Protein AF-A0A8H7N5H2-F1 (afdb_monomer)

Mean predicted aligned error: 9.58 Å

Radius of gyration: 17.07 Å; Cα contacts (8 Å, |Δi|>4): 228; chains: 1; bounding box: 57×43×37 Å

InterPro domains:
  IPR022085 Oxopyrrolidines biosynthesis cluster protein G [PF12311] (3-128)

Organism: Bionectria ochroleuca (NCBI:txid29856)

Nearest PDB structures (foldseek):
  5dse-assembly1_B  TM=2.544E-01  e=5.373E-02  Homo sapiens
  8b4o-assembly1_B  TM=1.997E-01  e=1.630E+00  Corynebacterium glutamicum
  3krp-assembly2_B  TM=1.996E-01  e=8.119E+00  Mentha x piperita

Sequence (181 aa):
MAGLIARLLAAGFYDGPGLCALSLFRETLETSRPLVTDADSKETPETLLSLEDLLEHLTELCQNSGYGLAILSSSQTSAATMSMIKTNAANYPHLSNLGDLALQAGTTTDSSPTGYSPQRWGFWVQRLTELTQCGVESIEREAKFCLAPMRWAGDETNLLPGLISEELTIFEDEDDELARI

Solvent-accessible surface area (backbone atoms only — not comparable to full-atom values): 10268 Å² total; per-residue (Å²): 112,37,54,57,40,11,45,35,25,49,73,66,46,48,85,60,38,48,54,55,50,42,30,50,50,28,62,56,68,13,38,92,68,61,72,63,77,66,93,78,68,90,70,78,96,71,90,74,74,37,44,48,63,42,34,54,43,45,23,40,24,37,67,43,11,63,50,31,64,34,38,56,23,26,92,78,48,51,70,66,58,52,49,53,50,48,53,50,29,69,76,39,46,91,40,25,40,67,25,65,49,38,57,74,70,56,51,61,58,102,83,61,65,53,64,68,32,43,52,50,48,50,50,48,56,52,49,31,56,54,37,50,68,66,86,45,68,70,47,19,51,36,26,46,57,24,41,55,47,48,51,55,27,21,50,80,54,62,53,45,83,82,74,79,86,85,82,88,82,85,84,79,81,83,74,71,79,74,78,79,122

pLDDT: mean 78.94, std 16.39, range [40.06, 94.56]

Foldseek 3Di:
DLLVLLQCLLVVNCQPSQLVLLLLLQLQQQADFDQDPDPPDPPDDDDNDHSLRSLVSLLSNLVRNQLSLVCQAFPNDDPVSVVSQVVVCVVVVVSFAGHPNCVVVVLDDPPDRGGHHLSSLVSSLVSLVVQLVVPDVSSVVSSVSNNVSSVVSCVVRVSDPPPPDDDPPDDDPPPPVVVPD

Secondary structure (DSSP, 8-state):
-HHHHHHHHHTT--TTHHHHHHHHHIIIIIS---SS--TT--S-------HHHHHHHHHHHHHHSTTHHHHHHSTTS-HHHHHHHHHHHHH-HHHHBPPHHHHHTT---TT-SBS--HHHHHHHHHHHHHHTTSS-HHHHHHHHHHHHHHHHHHHHTTSSTT---S---SSSSSSTTSS--

Structure (mmCIF, N/CA/C/O backbone):
data_AF-A0A8H7N5H2-F1
#
_entry.id   AF-A0A8H7N5H2-F1
#
loop_
_atom_site.group_PDB
_atom_site.id
_atom_site.type_symbol
_atom_site.label_atom_id
_atom_site.label_alt_id
_atom_site.label_comp_id
_atom_site.label_asym_id
_atom_site.label_entity_id
_atom_site.label_seq_id
_atom_site.pdbx_PDB_ins_code
_atom_site.Cartn_x
_atom_site.Cartn_y
_atom_site.Cartn_z
_atom_site.occupancy
_atom_site.B_iso_or_equiv
_atom_site.auth_seq_id
_atom_site.auth_comp_id
_atom_site.auth_asym_id
_atom_site.auth_atom_id
_atom_site.pdbx_PDB_model_num
ATOM 1 N N . MET A 1 1 ? -11.791 7.423 -7.374 1.00 69.50 1 MET A N 1
ATOM 2 C CA . MET A 1 1 ? -10.564 7.811 -8.137 1.00 69.50 1 MET A CA 1
ATOM 3 C C . MET A 1 1 ? -9.544 6.672 -8.157 1.00 69.50 1 MET A C 1
ATOM 5 O O . MET A 1 1 ? -8.923 6.451 -9.197 1.00 69.50 1 MET A O 1
ATOM 9 N N . ALA A 1 2 ? -9.418 5.923 -7.056 1.00 82.38 2 ALA A N 1
ATOM 10 C CA . ALA A 1 2 ? -8.561 4.748 -6.934 1.00 82.38 2 ALA A CA 1
ATOM 11 C C . ALA A 1 2 ? -8.768 3.719 -8.057 1.00 82.38 2 ALA A C 1
ATOM 13 O O . ALA A 1 2 ? -7.793 3.338 -8.699 1.00 82.38 2 ALA A O 1
ATOM 14 N N . GLY A 1 3 ? -10.013 3.389 -8.417 1.00 81.69 3 GLY A N 1
ATOM 15 C CA . GLY A 1 3 ? -10.268 2.460 -9.525 1.00 81.69 3 GLY A CA 1
ATOM 16 C C . GLY A 1 3 ? -9.704 2.870 -10.902 1.00 81.69 3 GLY A C 1
ATOM 17 O O . GLY A 1 3 ? -9.428 2.001 -11.727 1.00 81.69 3 GLY A O 1
ATOM 18 N N . LEU A 1 4 ? -9.519 4.166 -11.204 1.00 87.94 4 LEU A N 1
ATOM 19 C CA . LEU A 1 4 ? -8.859 4.602 -12.452 1.00 87.94 4 LEU A CA 1
ATOM 20 C C . LEU A 1 4 ? -7.339 4.422 -12.363 1.00 87.94 4 LEU A C 1
ATOM 22 O O . LEU A 1 4 ? -6.729 3.899 -13.292 1.00 87.94 4 LEU A O 1
ATOM 26 N N . ILE A 1 5 ? -6.749 4.830 -11.236 1.00 90.69 5 ILE A N 1
ATOM 27 C CA . ILE A 1 5 ? -5.319 4.654 -10.942 1.00 90.69 5 ILE A CA 1
ATOM 28 C C . ILE A 1 5 ? -4.959 3.168 -11.032 1.00 90.69 5 ILE A C 1
ATOM 30 O O . ILE A 1 5 ? -3.999 2.809 -11.707 1.00 90.69 5 ILE A O 1
ATOM 34 N N . ALA A 1 6 ? -5.781 2.305 -10.435 1.00 88.12 6 ALA A N 1
ATOM 35 C CA . ALA A 1 6 ? -5.619 0.858 -10.451 1.00 88.12 6 ALA A CA 1
ATOM 36 C C . ALA A 1 6 ? -5.539 0.298 -11.877 1.00 88.12 6 ALA A C 1
ATOM 38 O O . ALA A 1 6 ? -4.584 -0.388 -12.230 1.00 88.12 6 ALA A O 1
ATOM 39 N N . ARG A 1 7 ? -6.488 0.678 -12.739 1.00 90.69 7 ARG A N 1
ATOM 40 C CA . ARG A 1 7 ? -6.520 0.238 -14.140 1.00 90.69 7 ARG A CA 1
ATOM 41 C C . ARG A 1 7 ? -5.319 0.733 -14.947 1.00 90.69 7 ARG A C 1
ATOM 43 O O . ARG A 1 7 ? -4.823 0.003 -15.800 1.00 90.69 7 ARG A O 1
ATOM 50 N N . LEU A 1 8 ? -4.830 1.945 -14.675 1.00 90.62 8 LEU A N 1
ATOM 51 C CA . LEU A 1 8 ? -3.611 2.460 -15.307 1.00 90.62 8 LEU A CA 1
ATOM 52 C C . LEU A 1 8 ? -2.377 1.655 -14.885 1.00 90.62 8 LEU A C 1
ATOM 54 O O . LEU A 1 8 ? -1.572 1.290 -15.740 1.00 90.62 8 LEU A O 1
ATOM 58 N N . LEU A 1 9 ? -2.268 1.314 -13.598 1.00 89.19 9 LEU A N 1
ATOM 59 C CA . LEU A 1 9 ? -1.199 0.455 -13.085 1.00 89.19 9 LEU A CA 1
ATOM 60 C C . LEU A 1 9 ? -1.255 -0.950 -13.693 1.00 89.19 9 LEU A C 1
ATOM 62 O O . LEU A 1 9 ? -0.224 -1.459 -14.125 1.00 89.19 9 LEU A O 1
ATOM 66 N N . ALA A 1 10 ? -2.447 -1.544 -13.793 1.00 89.12 10 ALA A N 1
ATOM 67 C CA . ALA A 1 10 ? -2.650 -2.849 -14.420 1.00 89.12 10 ALA A CA 1
ATOM 68 C C . ALA A 1 10 ? -2.246 -2.854 -15.905 1.00 89.12 10 ALA A C 1
ATOM 70 O O . ALA A 1 10 ? -1.721 -3.843 -16.410 1.00 89.12 10 ALA A O 1
ATOM 71 N N . ALA A 1 11 ? -2.447 -1.731 -16.600 1.00 89.00 11 ALA A N 1
ATOM 72 C CA . ALA A 1 11 ? -2.039 -1.543 -17.990 1.00 89.00 11 ALA A CA 1
ATOM 73 C C . ALA A 1 11 ? -0.553 -1.149 -18.160 1.00 89.00 11 ALA A C 1
ATOM 75 O O . ALA A 1 11 ? -0.102 -0.952 -19.288 1.00 89.00 11 ALA A O 1
ATOM 76 N N . GLY A 1 12 ? 0.216 -1.036 -17.070 1.00 86.81 12 GLY A N 1
ATOM 77 C CA . GLY A 1 12 ? 1.647 -0.719 -17.100 1.00 86.81 12 GLY A CA 1
ATOM 78 C C . GLY A 1 12 ? 1.988 0.774 -17.173 1.00 86.81 12 GLY A C 1
ATOM 79 O O . GLY A 1 12 ? 3.144 1.132 -17.410 1.00 86.81 12 GLY A O 1
ATOM 80 N N . PHE A 1 13 ? 1.013 1.664 -16.963 1.00 88.62 13 PHE A N 1
ATOM 81 C CA . PHE A 1 13 ? 1.227 3.111 -16.902 1.00 88.62 13 PHE A CA 1
ATOM 82 C C . PHE A 1 13 ? 1.551 3.537 -15.468 1.00 88.62 13 PHE A C 1
ATOM 84 O O . PHE A 1 13 ? 0.672 3.866 -14.674 1.00 88.62 13 PHE A O 1
ATOM 91 N N . TYR A 1 14 ? 2.840 3.524 -15.133 1.00 87.00 14 TYR A N 1
ATOM 92 C CA . TYR A 1 14 ? 3.305 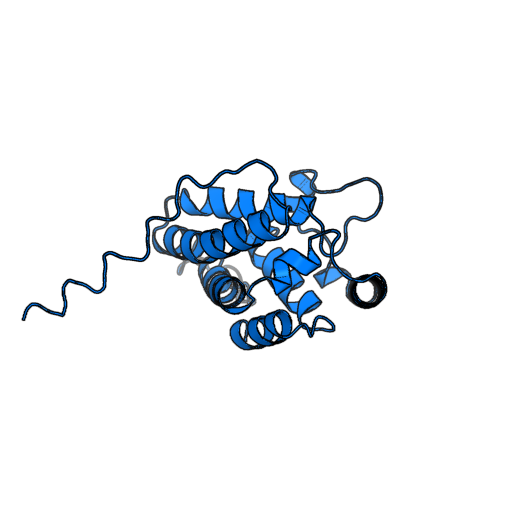3.773 -13.766 1.00 87.00 14 TYR A CA 1
ATOM 93 C C . TYR A 1 14 ? 3.626 5.245 -13.460 1.00 87.00 14 TYR A C 1
ATOM 95 O O . TYR A 1 14 ? 3.641 5.643 -12.294 1.00 87.00 14 TYR A O 1
ATOM 103 N N . ASP A 1 15 ? 3.885 6.054 -14.489 1.00 84.25 15 ASP A N 1
ATOM 104 C CA . ASP A 1 15 ? 4.273 7.462 -14.359 1.00 84.25 15 ASP A CA 1
ATOM 105 C C . ASP A 1 15 ? 3.090 8.338 -13.924 1.00 84.25 15 ASP A C 1
ATOM 107 O O . ASP A 1 15 ? 2.180 8.590 -14.711 1.00 84.25 15 ASP A O 1
ATOM 111 N N . GLY A 1 16 ? 3.083 8.762 -12.658 1.00 85.50 16 GLY A N 1
ATOM 112 C CA . GLY A 1 16 ? 1.958 9.450 -12.021 1.00 85.50 16 GLY A CA 1
ATOM 113 C C . GLY A 1 16 ? 1.111 8.501 -11.164 1.00 85.50 16 GLY A C 1
ATOM 114 O O . GLY A 1 16 ? 1.161 8.630 -9.939 1.00 85.50 16 GLY A O 1
ATOM 115 N N . PRO A 1 17 ? 0.399 7.505 -11.741 1.00 89.81 17 PRO A N 1
ATOM 116 C CA . PRO A 1 17 ? -0.415 6.550 -10.990 1.00 89.81 17 PRO A CA 1
ATOM 117 C C . PRO A 1 17 ? 0.346 5.817 -9.887 1.00 89.81 17 PRO A C 1
ATOM 119 O O . PRO A 1 17 ? -0.213 5.614 -8.814 1.00 89.81 17 PRO A O 1
ATOM 122 N N . GLY A 1 18 ? 1.622 5.478 -10.105 1.00 88.81 18 GLY A N 1
ATOM 123 C CA . GLY A 1 18 ? 2.458 4.868 -9.070 1.00 88.81 18 GLY A CA 1
ATOM 124 C C . GLY A 1 18 ? 2.682 5.804 -7.882 1.00 88.81 18 GLY A C 1
ATOM 125 O O . GLY A 1 18 ? 2.624 5.384 -6.737 1.00 88.81 18 GLY A O 1
ATOM 126 N N . LEU A 1 19 ? 2.861 7.103 -8.116 1.00 88.56 19 LEU A N 1
ATOM 127 C CA . LEU A 1 19 ? 3.007 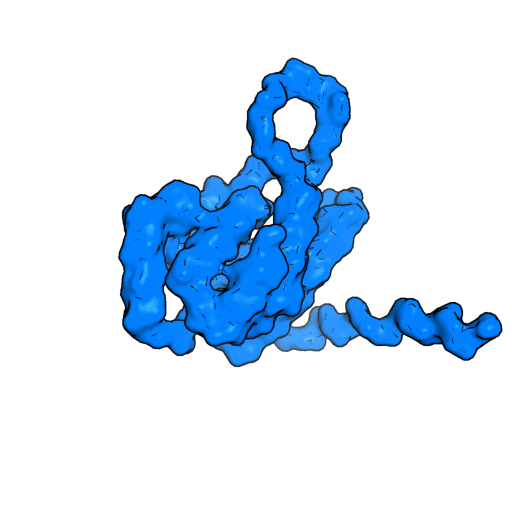8.065 -7.023 1.00 88.56 19 LEU A CA 1
ATOM 128 C C . LEU A 1 19 ? 1.683 8.276 -6.274 1.00 88.56 19 LEU A C 1
ATOM 130 O O . LEU A 1 19 ? 1.681 8.352 -5.048 1.00 88.56 19 LEU A O 1
ATOM 134 N N . CYS A 1 20 ? 0.556 8.324 -6.990 1.00 90.38 20 CYS A N 1
ATOM 135 C CA . CYS A 1 20 ? -0.765 8.432 -6.370 1.00 90.38 20 CYS A CA 1
ATOM 136 C C . CYS A 1 20 ? -1.091 7.196 -5.522 1.00 90.38 20 CYS A C 1
ATOM 138 O O . CYS A 1 20 ? -1.504 7.333 -4.373 1.00 90.38 20 CYS A O 1
ATOM 140 N N . ALA A 1 21 ? -0.852 5.995 -6.051 1.00 91.94 21 ALA A N 1
ATOM 141 C CA . ALA A 1 21 ? -1.005 4.760 -5.294 1.00 91.94 21 ALA A CA 1
ATOM 142 C C . ALA A 1 21 ? -0.102 4.747 -4.057 1.00 91.94 21 ALA A C 1
ATOM 144 O O . ALA A 1 21 ? -0.580 4.475 -2.961 1.00 91.94 21 ALA A O 1
ATOM 145 N N . LEU A 1 22 ? 1.172 5.120 -4.205 1.00 90.31 22 LEU A N 1
ATOM 146 C CA . LEU A 1 22 ? 2.106 5.209 -3.086 1.00 90.31 22 L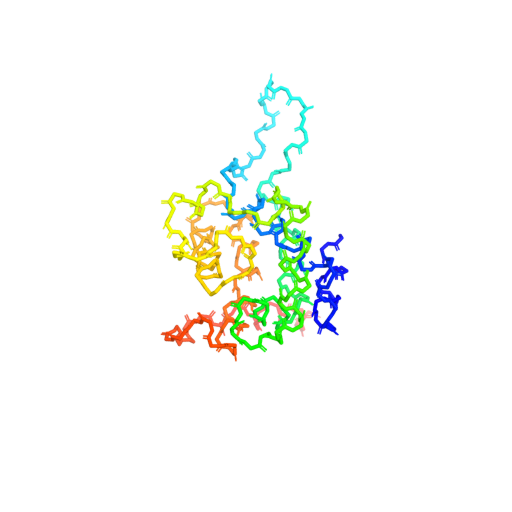EU A CA 1
ATOM 147 C C . LEU A 1 22 ? 1.626 6.181 -2.000 1.00 90.31 22 LEU A C 1
ATOM 149 O O . LEU A 1 22 ? 1.703 5.853 -0.819 1.00 90.31 22 LEU A O 1
ATOM 153 N N . SER A 1 23 ? 1.079 7.338 -2.388 1.00 90.88 23 SER A N 1
ATOM 154 C CA . SER A 1 23 ? 0.496 8.281 -1.430 1.00 90.88 23 SER A CA 1
ATOM 155 C C . SER A 1 23 ? -0.702 7.688 -0.690 1.00 90.88 23 SER A C 1
ATOM 157 O O . SER A 1 23 ? -0.806 7.871 0.517 1.00 90.88 23 SER A O 1
ATOM 159 N N . LEU A 1 24 ? -1.557 6.912 -1.367 1.00 92.50 24 LEU A N 1
ATOM 160 C CA . LEU A 1 24 ? -2.695 6.253 -0.729 1.00 92.50 24 LEU A CA 1
ATOM 161 C C . LEU A 1 24 ? -2.234 5.183 0.269 1.00 92.50 24 LEU A C 1
ATOM 163 O O . LEU A 1 24 ? -2.713 5.164 1.399 1.00 92.50 24 LEU A O 1
ATOM 167 N N . PHE A 1 25 ? -1.262 4.347 -0.105 1.00 92.94 25 PHE A N 1
ATOM 168 C CA . PHE A 1 25 ? -0.653 3.373 0.808 1.00 92.94 25 PHE A CA 1
ATOM 169 C C . PHE A 1 25 ? -0.039 4.047 2.032 1.00 92.94 25 PHE A C 1
ATOM 171 O O . PHE A 1 25 ? -0.288 3.625 3.160 1.00 92.94 25 PHE A O 1
ATOM 178 N N . ARG A 1 26 ? 0.720 5.125 1.817 1.00 91.94 26 ARG A N 1
ATOM 179 C CA . ARG A 1 26 ? 1.317 5.909 2.896 1.00 91.94 26 ARG A CA 1
ATOM 180 C C . ARG A 1 26 ? 0.245 6.451 3.841 1.00 91.94 26 ARG A C 1
ATOM 182 O O . ARG A 1 26 ? 0.321 6.213 5.040 1.00 91.94 26 ARG A O 1
ATOM 189 N N . GLU A 1 27 ? -0.754 7.149 3.309 1.00 90.62 27 GLU A N 1
ATOM 190 C CA . GLU A 1 27 ? -1.793 7.780 4.128 1.00 90.62 27 GLU A CA 1
ATOM 191 C C . GLU A 1 27 ? -2.670 6.771 4.874 1.00 90.62 27 GLU A C 1
ATOM 193 O O . GLU A 1 27 ? -3.121 7.078 5.976 1.00 90.62 27 GLU A O 1
ATOM 198 N N . THR A 1 28 ? -2.886 5.583 4.303 1.00 91.56 28 THR A N 1
ATOM 199 C CA . THR A 1 28 ? -3.769 4.554 4.875 1.00 91.56 28 THR A CA 1
ATOM 200 C C . THR A 1 28 ? -3.036 3.639 5.858 1.00 91.56 28 THR A C 1
ATOM 202 O O . THR A 1 28 ? -3.559 3.337 6.925 1.00 91.56 28 THR A O 1
ATOM 205 N N . LEU A 1 29 ? -1.824 3.184 5.520 1.00 92.75 29 LEU A N 1
ATOM 206 C CA . LEU A 1 29 ? -1.122 2.133 6.269 1.00 92.75 29 LEU A CA 1
ATOM 207 C C . LEU A 1 29 ? 0.095 2.638 7.050 1.00 92.75 29 LEU A C 1
ATOM 209 O O . LEU A 1 29 ? 0.525 1.980 7.994 1.00 92.75 29 LEU A O 1
ATOM 213 N N . GLU A 1 30 ? 0.672 3.781 6.676 1.00 92.00 30 GLU A N 1
ATOM 214 C CA . GLU A 1 30 ? 1.906 4.285 7.295 1.00 92.00 30 GLU A CA 1
ATOM 215 C C . GLU A 1 30 ? 1.691 5.500 8.201 1.00 92.00 30 GLU A C 1
ATOM 217 O O . GLU A 1 30 ? 2.596 5.859 8.955 1.00 92.00 30 GLU A O 1
ATOM 222 N N . THR A 1 31 ? 0.517 6.127 8.154 1.00 88.12 31 THR A N 1
ATOM 223 C CA . THR A 1 31 ? 0.153 7.257 9.015 1.00 88.12 31 THR A CA 1
ATOM 224 C C . THR A 1 31 ? -0.729 6.772 10.166 1.00 88.12 31 THR A C 1
ATOM 226 O O . THR A 1 31 ? -1.683 6.024 9.959 1.00 88.12 31 THR A O 1
ATOM 229 N N . SER A 1 32 ? -0.436 7.209 11.395 1.00 82.31 32 SER A N 1
ATOM 230 C CA . SER A 1 32 ? -1.295 6.916 12.548 1.00 82.31 32 SER A CA 1
ATOM 231 C C . SER A 1 32 ? -2.603 7.702 12.435 1.00 82.31 32 SER A C 1
ATOM 233 O O . SER A 1 32 ? -2.583 8.933 12.392 1.00 82.31 32 SER A O 1
ATOM 235 N N . ARG A 1 33 ? -3.738 6.999 12.357 1.00 80.06 33 ARG A N 1
ATOM 236 C CA . ARG A 1 33 ? -5.077 7.585 12.199 1.00 80.06 33 ARG A CA 1
ATOM 237 C C . ARG A 1 33 ? -6.071 6.949 13.171 1.00 80.06 33 ARG A C 1
ATOM 239 O O . ARG A 1 33 ? -5.904 5.777 13.515 1.00 80.06 33 ARG A O 1
ATOM 246 N N . PRO A 1 34 ? -7.101 7.695 13.610 1.00 74.69 34 PRO A N 1
ATOM 247 C CA . PRO A 1 34 ? -8.203 7.109 14.361 1.00 74.69 34 PRO A CA 1
ATOM 248 C C . PRO A 1 34 ? -8.937 6.077 13.494 1.00 74.69 34 PRO A C 1
ATOM 250 O O . PRO A 1 34 ? -9.111 6.280 12.291 1.00 74.69 34 PRO A O 1
ATOM 253 N N . LEU A 1 35 ? -9.347 4.967 14.114 1.00 70.25 35 LEU A N 1
ATOM 254 C CA . LEU A 1 35 ? -10.041 3.874 13.428 1.00 70.25 35 LEU A CA 1
ATOM 255 C C . LEU A 1 35 ? -11.414 4.326 12.912 1.00 70.25 35 LEU A C 1
ATOM 257 O O . LEU A 1 35 ? -11.762 4.045 11.773 1.00 70.25 35 LEU A O 1
ATOM 261 N N . VAL A 1 36 ? -12.158 5.075 13.728 1.00 64.62 36 VAL A N 1
ATOM 262 C CA . VAL A 1 36 ? -13.503 5.570 13.411 1.00 64.62 36 VAL A CA 1
ATOM 263 C C . VAL A 1 36 ? -13.558 7.067 13.688 1.00 64.62 36 VAL A C 1
ATOM 265 O O . VAL A 1 36 ? -12.930 7.563 14.628 1.00 64.62 36 VAL A O 1
ATOM 268 N N . THR A 1 37 ? -14.304 7.797 12.866 1.00 61.09 37 THR A N 1
ATOM 269 C CA . THR A 1 37 ? -14.606 9.208 13.108 1.00 61.09 37 THR A CA 1
ATOM 270 C C . THR A 1 37 ? -15.580 9.306 14.279 1.00 61.09 37 THR A C 1
ATOM 272 O O . THR A 1 37 ? -16.764 9.009 14.128 1.00 61.09 37 THR A O 1
ATOM 275 N N . ASP A 1 38 ? -15.110 9.721 15.455 1.00 57.47 38 ASP A N 1
ATOM 276 C CA . ASP A 1 38 ? -16.014 10.045 16.560 1.00 57.47 38 ASP A CA 1
ATOM 277 C C . ASP A 1 38 ? -16.869 11.256 16.169 1.00 57.47 38 ASP A C 1
ATOM 279 O O . ASP A 1 38 ? -16.373 12.380 16.059 1.00 57.47 38 ASP A O 1
ATOM 283 N N . ALA A 1 39 ? -18.172 11.034 15.991 1.00 55.16 39 ALA A N 1
ATOM 284 C CA . ALA A 1 39 ? -19.137 12.072 15.623 1.00 55.16 39 ALA A CA 1
ATOM 285 C C . ALA A 1 39 ? -19.284 13.197 16.677 1.00 55.16 39 ALA A C 1
ATOM 287 O O . ALA A 1 39 ? -19.922 14.211 16.397 1.00 55.16 39 ALA A O 1
ATOM 288 N N . ASP A 1 40 ? -18.684 13.040 17.866 1.00 51.41 40 ASP A N 1
ATOM 289 C CA . ASP A 1 40 ? -18.791 13.960 19.009 1.00 51.41 40 ASP A CA 1
ATOM 290 C C . ASP A 1 40 ? -17.514 14.775 19.313 1.00 51.41 40 ASP A C 1
ATOM 292 O O . ASP A 1 40 ? -17.517 15.634 20.203 1.00 51.41 40 ASP A O 1
ATOM 296 N N . SER A 1 41 ? -16.417 14.574 18.574 1.00 49.81 41 SER A N 1
ATOM 297 C CA . SER A 1 41 ? -15.177 15.326 18.808 1.00 49.81 41 SER A CA 1
ATOM 298 C C . SER A 1 41 ? -15.244 16.731 18.196 1.00 49.81 41 SER A C 1
ATOM 300 O O . SER A 1 41 ? -15.000 16.947 17.012 1.00 49.81 41 SER A O 1
ATOM 302 N N . LYS A 1 42 ? -15.557 17.725 19.038 1.00 49.16 42 LYS A N 1
ATOM 303 C CA . LYS A 1 42 ? -15.541 19.174 18.742 1.00 49.16 42 LYS A CA 1
ATOM 304 C C . LYS A 1 42 ? -14.128 19.772 18.599 1.00 49.16 42 LYS A C 1
ATOM 306 O O . LYS A 1 42 ? -13.898 20.899 19.036 1.00 49.16 42 LYS A O 1
ATOM 311 N N . GLU A 1 43 ? -13.186 19.076 17.976 1.00 47.03 43 GLU A N 1
ATOM 312 C CA . GLU A 1 43 ? -11.877 19.652 17.650 1.00 47.03 43 GLU A CA 1
ATOM 313 C C . GLU A 1 43 ? -11.668 19.694 16.135 1.00 47.03 43 GLU A C 1
ATOM 315 O O . GLU A 1 43 ? -11.313 18.712 15.500 1.00 47.03 43 GLU A O 1
ATOM 320 N N . THR A 1 44 ? -11.895 20.896 15.592 1.00 45.56 44 THR A N 1
ATOM 321 C CA . THR A 1 44 ? -11.459 21.427 14.283 1.00 45.56 44 THR A CA 1
ATOM 322 C C . THR A 1 44 ? -11.803 20.634 13.004 1.00 45.56 44 THR A C 1
ATOM 324 O O . THR A 1 44 ? -11.306 19.535 12.782 1.00 45.56 44 THR A O 1
ATOM 327 N N . PRO A 1 45 ? -12.570 21.234 12.071 1.00 51.84 45 PRO A N 1
ATOM 328 C CA . PRO A 1 45 ? -12.899 20.630 10.791 1.00 51.84 45 PRO A CA 1
ATOM 329 C C . PRO A 1 45 ? -11.797 20.919 9.766 1.00 51.84 45 PRO A C 1
ATOM 331 O O . PRO A 1 45 ? -11.889 21.892 9.027 1.00 51.84 45 PRO A O 1
ATOM 334 N N . GLU A 1 46 ? -10.778 20.069 9.679 1.00 45.72 46 GLU A N 1
ATOM 335 C CA . GLU A 1 46 ? -9.894 20.048 8.508 1.00 45.72 46 GLU A CA 1
ATOM 336 C C . GLU A 1 46 ? -9.628 18.605 8.060 1.00 45.72 46 GLU A C 1
ATOM 338 O O . GLU A 1 46 ? -8.594 18.012 8.337 1.00 45.72 46 GLU A O 1
ATOM 343 N N . THR A 1 47 ? -10.572 18.052 7.289 1.00 51.62 47 THR A N 1
ATOM 344 C CA . THR A 1 47 ? -10.289 17.148 6.149 1.00 51.62 47 THR A CA 1
ATOM 345 C C . THR A 1 47 ? -9.472 15.865 6.386 1.00 51.62 47 THR A C 1
ATOM 347 O O . THR A 1 47 ? -8.972 15.284 5.423 1.00 51.62 47 THR A O 1
ATOM 350 N N . LEU A 1 48 ? -9.332 15.362 7.612 1.00 60.75 48 LEU A N 1
ATOM 351 C CA . LEU A 1 48 ? -8.733 14.044 7.828 1.00 60.75 48 LEU A CA 1
ATOM 352 C C . LEU A 1 48 ? -9.789 12.976 7.532 1.00 60.75 48 LEU A C 1
ATOM 354 O O . LEU A 1 48 ? -10.650 12.706 8.362 1.00 60.75 48 LEU A O 1
ATOM 358 N N . LEU A 1 49 ? -9.723 12.403 6.326 1.00 72.00 49 LEU A N 1
ATOM 359 C CA . LEU A 1 49 ? -10.476 11.196 5.980 1.00 72.00 49 LEU A CA 1
ATOM 360 C C . LEU A 1 49 ? -10.219 10.120 7.039 1.00 72.00 49 LEU A C 1
ATOM 362 O O . LEU A 1 49 ? -9.080 9.962 7.511 1.00 72.00 49 LEU A O 1
ATOM 366 N N . SER A 1 50 ? -11.284 9.415 7.411 1.00 83.62 50 SER A N 1
ATOM 367 C CA . SER A 1 50 ? -11.201 8.314 8.361 1.00 83.62 50 SER A CA 1
ATOM 368 C C . SER A 1 50 ? -10.385 7.162 7.774 1.00 83.62 50 SER 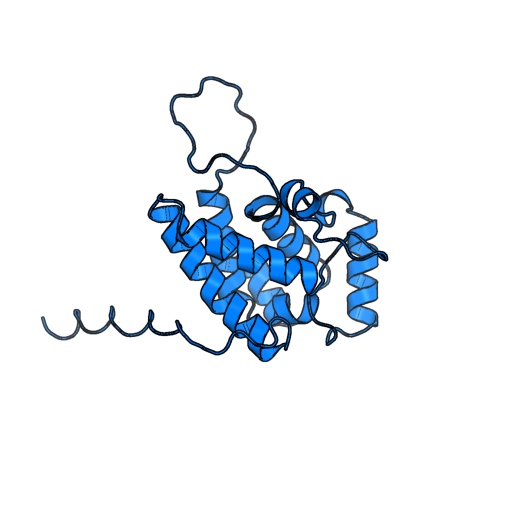A C 1
ATOM 370 O O . SER A 1 50 ? -10.190 7.075 6.556 1.00 83.62 50 SER A O 1
ATOM 372 N N . LEU A 1 51 ? -9.874 6.276 8.634 1.00 86.31 51 LEU A N 1
ATOM 373 C CA . LEU A 1 51 ? -9.184 5.082 8.149 1.00 86.31 51 LEU A CA 1
ATOM 374 C C . LEU A 1 51 ? -10.124 4.199 7.316 1.00 86.31 51 LEU A C 1
ATOM 376 O O . LEU A 1 51 ? -9.684 3.627 6.326 1.00 86.31 51 LEU A O 1
ATOM 380 N N . GLU A 1 52 ? -11.401 4.130 7.690 1.00 86.56 52 GLU A N 1
ATOM 381 C CA . GLU A 1 52 ? -12.441 3.401 6.963 1.00 86.56 52 GLU A CA 1
ATOM 382 C C . GLU A 1 52 ? -12.620 3.936 5.534 1.00 86.56 52 GLU A C 1
ATOM 384 O O . GLU A 1 52 ? -12.488 3.169 4.581 1.00 86.56 52 GLU A O 1
ATOM 389 N N . ASP A 1 53 ? -12.788 5.254 5.370 1.00 87.62 53 ASP A N 1
ATOM 390 C CA . ASP A 1 53 ? -12.918 5.874 4.042 1.00 87.62 53 ASP A CA 1
ATOM 391 C C . ASP A 1 53 ? -11.669 5.613 3.186 1.00 87.62 53 ASP A C 1
ATOM 393 O O . ASP A 1 53 ? -11.751 5.342 1.989 1.00 87.62 53 ASP A O 1
ATOM 397 N N . LEU A 1 54 ? -10.476 5.707 3.781 1.00 89.88 54 LEU A N 1
ATOM 398 C CA . LEU A 1 54 ? -9.218 5.466 3.071 1.00 89.88 54 LEU A CA 1
ATOM 399 C C . LEU A 1 54 ? -9.042 3.995 2.683 1.00 89.88 54 LEU A C 1
ATOM 401 O O . LEU A 1 54 ? -8.530 3.713 1.597 1.00 89.88 54 LEU A O 1
ATOM 405 N N . LEU A 1 55 ? -9.482 3.070 3.536 1.00 91.25 55 LEU A N 1
ATOM 406 C CA . LEU A 1 55 ? -9.450 1.640 3.257 1.00 91.25 55 LEU A CA 1
ATOM 407 C C . LEU A 1 55 ? -10.384 1.265 2.115 1.00 91.25 55 LEU A C 1
ATOM 409 O O . LEU A 1 55 ? -9.961 0.487 1.272 1.00 91.25 55 LEU A O 1
ATOM 413 N N . GLU A 1 56 ? -11.571 1.862 2.008 1.00 90.69 56 GLU A N 1
ATOM 414 C CA . GLU A 1 56 ? -12.461 1.642 0.859 1.00 90.69 56 GLU A CA 1
ATOM 415 C C . GLU A 1 56 ? -11.755 2.001 -0.464 1.00 90.69 56 GLU A C 1
ATOM 417 O O . GLU A 1 56 ? -11.712 1.218 -1.418 1.00 90.69 56 GLU A O 1
ATOM 422 N N . HIS A 1 57 ? -11.088 3.159 -0.502 1.00 92.31 57 HIS A N 1
ATOM 423 C CA . HIS A 1 57 ? -10.297 3.567 -1.664 1.00 92.31 57 HIS A CA 1
ATOM 424 C C . HIS A 1 57 ? -9.096 2.643 -1.906 1.00 92.31 57 HIS A C 1
ATOM 426 O O . HIS A 1 57 ? -8.718 2.402 -3.057 1.00 92.31 57 HIS A O 1
ATOM 432 N N . LEU A 1 58 ? -8.467 2.146 -0.841 1.00 93.06 58 LEU A N 1
ATOM 433 C CA . LEU A 1 58 ? -7.356 1.211 -0.947 1.00 93.06 58 LEU A CA 1
ATOM 434 C C . LEU A 1 58 ? -7.835 -0.137 -1.500 1.00 93.06 58 LEU A C 1
ATOM 436 O O . LEU A 1 58 ? -7.198 -0.662 -2.408 1.00 93.06 58 LEU A O 1
ATOM 440 N N . THR A 1 59 ? -8.982 -0.646 -1.050 1.00 92.88 59 THR A N 1
ATOM 441 C CA . THR A 1 59 ? -9.628 -1.858 -1.566 1.00 92.88 59 THR A CA 1
ATOM 442 C C . THR A 1 59 ? -9.856 -1.758 -3.070 1.00 92.88 59 THR A C 1
ATOM 444 O O . THR A 1 59 ? -9.396 -2.630 -3.815 1.00 92.88 59 THR A O 1
ATOM 447 N N . GLU A 1 60 ? -10.465 -0.663 -3.547 1.00 92.00 60 GLU A N 1
ATOM 448 C CA . GLU A 1 60 ? -10.645 -0.432 -4.987 1.00 92.00 60 GLU A CA 1
ATOM 449 C C . GLU A 1 60 ? -9.313 -0.492 -5.750 1.00 92.00 60 GLU A C 1
ATOM 451 O O . GLU A 1 60 ? -9.251 -1.026 -6.864 1.00 92.00 60 GLU A O 1
ATOM 456 N N . LEU A 1 61 ? -8.250 0.078 -5.170 1.00 92.56 61 LEU A N 1
ATOM 457 C CA . LEU A 1 61 ? -6.918 0.074 -5.761 1.00 92.56 61 LEU A CA 1
ATOM 458 C C . LEU A 1 61 ? -6.355 -1.352 -5.843 1.00 92.56 61 LEU A C 1
ATOM 460 O O . LEU A 1 61 ? -5.940 -1.762 -6.927 1.00 92.56 61 LEU A O 1
ATOM 464 N N . CYS A 1 62 ? -6.368 -2.099 -4.733 1.00 91.75 62 CYS A N 1
ATOM 465 C CA . CYS A 1 62 ? -5.796 -3.446 -4.625 1.00 91.75 62 CYS A CA 1
ATOM 466 C C . CYS A 1 62 ? -6.507 -4.437 -5.563 1.00 91.75 62 CYS A C 1
ATOM 468 O O . CYS A 1 62 ? -5.850 -5.214 -6.256 1.00 91.75 62 CYS A O 1
ATOM 470 N N . GLN A 1 63 ? -7.840 -4.380 -5.643 1.00 90.00 63 GLN A N 1
ATOM 471 C CA . GLN A 1 63 ? -8.639 -5.293 -6.469 1.00 90.00 63 GLN A CA 1
ATOM 472 C C . GLN A 1 63 ? -8.428 -5.081 -7.973 1.00 90.00 63 GLN A C 1
ATOM 474 O O . GLN A 1 63 ? -8.440 -6.034 -8.749 1.00 90.00 63 GLN A O 1
ATOM 479 N N . ASN A 1 64 ? -8.223 -3.834 -8.404 1.00 89.56 64 ASN A N 1
ATOM 480 C CA . ASN A 1 64 ? -8.195 -3.486 -9.826 1.00 89.56 64 ASN A CA 1
ATOM 481 C C . ASN A 1 64 ? -6.781 -3.281 -10.390 1.00 89.56 64 ASN A C 1
ATOM 483 O O . ASN A 1 64 ? -6.633 -3.076 -11.595 1.00 89.56 64 ASN A O 1
ATOM 487 N N . SER A 1 65 ? -5.735 -3.300 -9.556 1.00 86.19 65 SER A N 1
ATOM 488 C CA . SER A 1 65 ? -4.360 -3.048 -10.009 1.00 86.19 65 SER A CA 1
ATOM 489 C C . SER A 1 65 ? -3.675 -4.251 -10.657 1.00 86.19 65 SER A C 1
ATOM 491 O O . SER A 1 65 ? -2.585 -4.097 -11.217 1.00 86.19 65 SER A O 1
ATOM 493 N N . GLY A 1 66 ? -4.272 -5.445 -10.560 1.00 85.94 66 GLY A N 1
ATOM 494 C CA . GLY A 1 66 ? -3.617 -6.700 -10.929 1.00 85.94 66 GLY A CA 1
ATOM 495 C C . GLY A 1 66 ? -2.239 -6.809 -10.268 1.00 85.94 66 GLY A C 1
ATOM 496 O O . GLY A 1 66 ? -2.071 -6.468 -9.099 1.00 85.94 66 GLY A O 1
ATOM 497 N N . TYR A 1 67 ? -1.225 -7.185 -11.047 1.00 87.44 67 TYR A N 1
ATOM 498 C CA . TYR A 1 67 ? 0.164 -7.264 -10.578 1.00 87.44 67 TYR A CA 1
ATOM 499 C C . TYR A 1 67 ? 0.899 -5.919 -10.527 1.00 87.44 67 TYR A C 1
ATOM 501 O O . TYR A 1 67 ? 2.046 -5.880 -10.089 1.00 87.44 67 TYR A O 1
ATOM 509 N N . GLY A 1 68 ? 0.292 -4.817 -10.984 1.00 87.75 68 GLY A N 1
ATOM 510 C CA . GLY A 1 68 ? 0.998 -3.553 -11.211 1.00 87.75 68 GLY A CA 1
ATOM 511 C C . GLY A 1 68 ? 1.704 -3.021 -9.961 1.00 87.75 68 GLY A C 1
ATOM 512 O O . GLY A 1 68 ? 2.874 -2.655 -10.023 1.00 87.75 68 GLY A O 1
ATOM 513 N N . LEU A 1 69 ? 1.032 -3.046 -8.806 1.00 89.31 69 LEU A N 1
ATOM 514 C CA . LEU A 1 69 ? 1.621 -2.609 -7.534 1.00 89.31 69 LEU A CA 1
ATOM 515 C C . LEU A 1 69 ? 2.769 -3.514 -7.068 1.00 89.31 69 LEU A C 1
ATOM 517 O O . LEU A 1 69 ? 3.790 -3.026 -6.585 1.00 89.31 69 LEU A O 1
ATOM 521 N N . ALA A 1 70 ? 2.610 -4.825 -7.233 1.00 90.94 70 ALA A N 1
ATOM 522 C CA . ALA A 1 70 ? 3.611 -5.802 -6.837 1.00 90.94 70 ALA A CA 1
ATOM 523 C C . ALA A 1 70 ? 4.847 -5.726 -7.750 1.00 90.94 70 ALA A C 1
ATOM 525 O O . ALA A 1 70 ? 5.977 -5.727 -7.271 1.00 90.94 70 ALA A O 1
ATOM 526 N N . ILE A 1 71 ? 4.660 -5.521 -9.058 1.00 89.25 71 ILE A N 1
ATOM 527 C CA . ILE A 1 71 ? 5.760 -5.274 -9.997 1.00 89.25 71 ILE A CA 1
ATOM 528 C C . ILE A 1 71 ? 6.599 -4.087 -9.518 1.00 89.25 71 ILE A C 1
ATOM 530 O O . ILE A 1 71 ? 7.814 -4.247 -9.384 1.00 89.25 71 ILE A O 1
ATOM 534 N N . LEU A 1 72 ? 5.963 -2.957 -9.177 1.00 88.12 72 LEU A N 1
ATOM 535 C CA . LEU A 1 72 ? 6.644 -1.747 -8.693 1.00 88.12 72 LEU A CA 1
ATOM 536 C C . LEU A 1 72 ? 7.468 -1.970 -7.422 1.00 88.12 72 LEU A C 1
ATOM 538 O O . LEU A 1 72 ? 8.539 -1.381 -7.279 1.00 88.12 72 LEU A O 1
ATOM 542 N N . SER A 1 7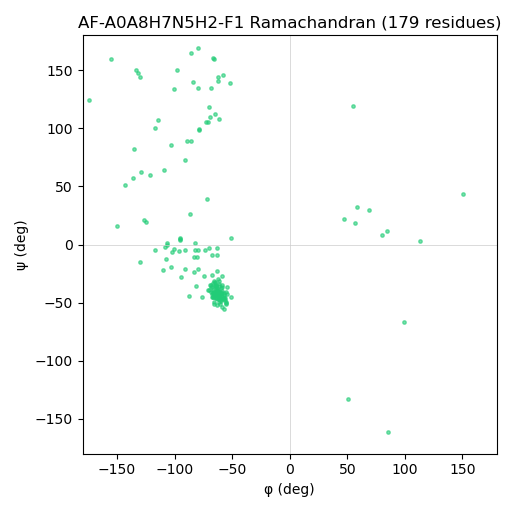3 ? 6.985 -2.817 -6.515 1.00 88.19 73 SER A N 1
ATOM 543 C CA . SER A 1 73 ? 7.707 -3.194 -5.296 1.00 88.19 73 SER A CA 1
ATOM 544 C C . SER A 1 73 ? 8.781 -4.252 -5.529 1.00 88.19 73 SER A C 1
ATOM 546 O O . SER A 1 73 ? 9.697 -4.366 -4.719 1.00 88.19 73 SER A O 1
ATOM 548 N N . SER A 1 74 ? 8.695 -5.025 -6.610 1.00 84.81 74 SER A N 1
ATOM 549 C CA . SER A 1 74 ? 9.626 -6.109 -6.928 1.00 84.81 74 SER A CA 1
ATOM 550 C C . SER A 1 74 ? 10.875 -5.630 -7.676 1.00 84.81 74 SER A C 1
ATOM 552 O O . SER A 1 74 ? 10.916 -4.564 -8.293 1.00 84.81 74 SER A O 1
ATOM 554 N N . SER A 1 75 ? 11.898 -6.485 -7.712 1.00 73.25 75 SER A N 1
ATOM 555 C CA . SER A 1 75 ? 13.095 -6.288 -8.541 1.00 73.25 75 SER A CA 1
ATOM 556 C C . SER A 1 75 ? 12.842 -6.452 -10.048 1.00 73.25 75 SER A C 1
ATOM 558 O O . SER A 1 75 ? 13.760 -6.250 -10.840 1.00 73.25 75 SER A O 1
ATOM 560 N N . GLN A 1 76 ? 11.619 -6.811 -10.456 1.00 72.56 76 GLN A N 1
ATOM 561 C CA . GLN A 1 76 ? 11.260 -7.088 -11.849 1.00 72.56 76 GLN A CA 1
ATOM 562 C C . GLN A 1 76 ? 10.939 -5.817 -12.653 1.00 72.56 76 GLN A C 1
ATOM 564 O O . GLN A 1 76 ? 10.825 -5.868 -13.879 1.00 72.56 76 GLN A O 1
ATOM 569 N N . THR A 1 77 ? 10.808 -4.660 -11.996 1.00 77.31 77 THR A N 1
ATOM 570 C CA . THR A 1 77 ? 10.546 -3.394 -12.689 1.00 77.31 77 THR A CA 1
ATOM 571 C C . THR A 1 77 ? 11.751 -2.957 -13.524 1.00 77.31 77 THR A C 1
ATOM 573 O O . THR A 1 77 ? 12.892 -2.952 -13.060 1.00 77.31 77 THR A O 1
ATOM 576 N N . SER A 1 78 ? 11.495 -2.528 -14.765 1.00 80.00 78 SER A N 1
ATOM 577 C CA . SER A 1 78 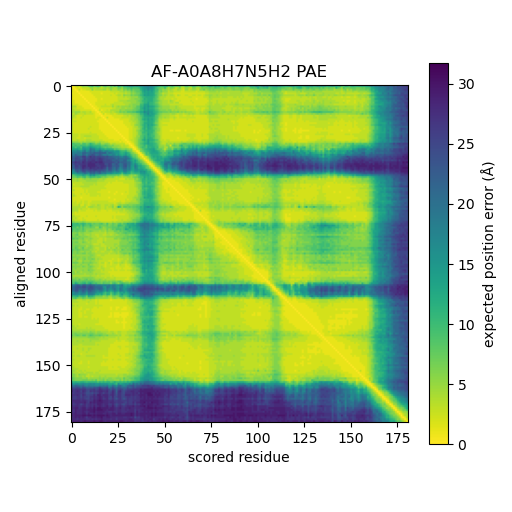? 12.553 -2.044 -15.656 1.00 80.00 78 SER A CA 1
ATOM 578 C C . SER A 1 78 ? 13.319 -0.860 -15.046 1.00 80.00 78 SER A C 1
ATOM 580 O O . SER A 1 78 ? 12.741 0.005 -14.382 1.00 80.00 78 SER A O 1
ATOM 582 N N . ALA A 1 79 ? 14.624 -0.766 -15.322 1.00 79.62 79 ALA A N 1
ATOM 583 C CA . ALA A 1 79 ? 15.456 0.327 -14.814 1.00 79.62 79 ALA A CA 1
ATOM 584 C C . ALA A 1 79 ? 14.948 1.716 -15.252 1.00 79.62 79 ALA A C 1
ATOM 586 O O . ALA A 1 79 ? 15.020 2.669 -14.477 1.00 79.62 79 ALA A O 1
ATOM 587 N N . ALA A 1 80 ? 14.390 1.826 -16.464 1.00 80.69 80 ALA A N 1
ATOM 588 C CA . ALA A 1 80 ? 13.802 3.065 -16.971 1.00 80.69 80 ALA A CA 1
ATOM 589 C C . ALA A 1 80 ? 12.551 3.466 -16.174 1.00 80.69 80 ALA A C 1
ATOM 591 O O . ALA A 1 80 ? 12.428 4.616 -15.753 1.00 80.69 80 ALA A O 1
ATOM 592 N N . THR A 1 81 ? 11.661 2.508 -15.901 1.00 79.44 81 THR A N 1
ATOM 593 C CA . THR A 1 81 ? 10.469 2.713 -15.067 1.00 79.44 81 THR A CA 1
ATOM 594 C C . THR A 1 81 ? 10.851 3.117 -13.645 1.00 79.44 81 THR A C 1
ATOM 596 O O . THR A 1 81 ? 10.342 4.115 -13.138 1.00 79.44 81 THR A O 1
ATOM 599 N N . MET A 1 82 ? 11.805 2.414 -13.024 1.00 77.38 82 MET A N 1
ATOM 600 C CA . MET A 1 82 ? 12.293 2.776 -11.689 1.00 77.38 82 MET A CA 1
ATOM 601 C C . MET A 1 82 ? 12.941 4.158 -11.668 1.00 77.38 82 MET A C 1
ATOM 603 O O . MET A 1 82 ? 12.758 4.899 -10.706 1.00 77.38 82 MET A O 1
ATOM 607 N N . SER A 1 83 ? 13.678 4.525 -12.719 1.00 81.00 83 SER A N 1
ATOM 608 C CA . SER A 1 83 ? 14.265 5.860 -12.833 1.00 81.00 83 SER A CA 1
ATOM 609 C C . SER A 1 83 ? 13.182 6.936 -12.872 1.00 81.00 83 SER A C 1
ATOM 611 O O . SER A 1 83 ? 13.278 7.898 -12.119 1.00 81.00 83 SER A O 1
ATOM 613 N N . MET A 1 84 ? 12.137 6.763 -13.690 1.00 81.94 84 MET A N 1
ATOM 614 C CA . MET A 1 84 ? 11.027 7.723 -13.777 1.00 81.94 84 MET A CA 1
ATOM 615 C C . MET A 1 84 ? 10.299 7.873 -12.437 1.00 81.94 84 MET A C 1
ATOM 617 O O . MET A 1 84 ? 10.098 8.987 -11.958 1.00 81.94 84 MET A O 1
ATOM 621 N N . ILE A 1 85 ? 9.983 6.755 -11.778 1.00 77.81 85 ILE A N 1
ATOM 622 C CA . ILE A 1 85 ? 9.304 6.765 -10.476 1.00 77.81 85 ILE A CA 1
ATOM 623 C C . ILE A 1 85 ? 10.169 7.439 -9.412 1.00 77.81 85 ILE A C 1
ATOM 625 O O . ILE A 1 85 ? 9.656 8.241 -8.638 1.00 77.81 85 ILE A O 1
ATOM 629 N N . LYS A 1 86 ? 11.481 7.173 -9.392 1.00 78.56 86 LYS A N 1
ATOM 630 C CA . LYS A 1 86 ? 12.415 7.838 -8.473 1.00 78.56 86 LYS A CA 1
ATOM 631 C C . LYS A 1 86 ? 12.504 9.339 -8.727 1.00 78.56 86 LYS A C 1
ATOM 633 O O . LYS A 1 86 ? 12.521 10.103 -7.768 1.00 78.56 86 LYS A O 1
ATOM 638 N N . THR A 1 87 ? 12.533 9.771 -9.987 1.00 82.69 87 THR A N 1
ATOM 639 C CA . THR A 1 87 ? 12.523 11.199 -10.331 1.00 82.69 87 THR A CA 1
ATOM 640 C C . THR A 1 87 ? 11.245 11.873 -9.838 1.00 82.69 87 THR A C 1
ATOM 642 O O . THR A 1 87 ? 11.316 12.918 -9.197 1.00 82.69 87 THR A O 1
ATOM 645 N N . ASN A 1 88 ? 10.083 11.257 -10.046 1.00 79.56 88 ASN A N 1
ATOM 646 C CA . ASN A 1 88 ? 8.825 11.801 -9.540 1.00 79.56 88 ASN A CA 1
ATOM 647 C C . ASN A 1 88 ? 8.745 11.788 -8.013 1.00 79.56 88 ASN A C 1
ATOM 649 O O . ASN A 1 88 ? 8.329 12.777 -7.420 1.00 79.56 88 ASN A O 1
ATOM 653 N N . ALA A 1 89 ? 9.188 10.712 -7.366 1.00 76.88 89 ALA A N 1
ATOM 654 C CA . ALA A 1 89 ? 9.289 10.637 -5.913 1.00 76.88 89 ALA A CA 1
ATOM 655 C C . ALA A 1 89 ? 10.185 11.758 -5.354 1.00 76.88 89 ALA A C 1
ATOM 657 O O . ALA A 1 89 ? 9.820 12.426 -4.392 1.00 76.88 89 ALA A O 1
ATOM 658 N N . ALA A 1 90 ? 11.316 12.043 -6.007 1.00 80.50 90 ALA A N 1
ATOM 659 C CA . ALA A 1 90 ? 12.191 13.150 -5.629 1.00 80.50 90 ALA A CA 1
ATOM 660 C C . ALA A 1 90 ? 11.527 14.529 -5.804 1.00 80.50 90 ALA A C 1
ATOM 662 O O . ALA A 1 90 ? 11.788 15.431 -5.010 1.00 80.50 90 ALA A O 1
ATOM 663 N N . ASN A 1 91 ? 10.653 14.692 -6.803 1.00 84.06 91 ASN A N 1
ATOM 664 C CA . ASN A 1 91 ? 9.891 15.927 -7.017 1.00 84.06 91 ASN A CA 1
ATOM 665 C C . ASN A 1 91 ? 8.748 16.104 -6.001 1.00 84.06 91 ASN A C 1
ATOM 667 O O . ASN A 1 91 ? 8.370 17.233 -5.689 1.00 84.06 91 ASN A O 1
ATOM 671 N N . TYR A 1 92 ? 8.218 15.003 -5.461 1.00 83.88 92 TYR A N 1
ATOM 672 C CA . TYR A 1 92 ? 7.092 14.988 -4.525 1.00 83.88 92 TYR A CA 1
ATOM 673 C C . TYR A 1 92 ? 7.404 14.154 -3.269 1.00 83.88 92 TYR A C 1
ATOM 675 O O . TYR A 1 92 ? 6.712 13.174 -2.978 1.00 83.88 92 TYR A O 1
ATOM 683 N N . PRO A 1 93 ? 8.413 14.549 -2.470 1.00 81.69 93 PRO A N 1
ATOM 684 C CA . PRO A 1 93 ? 8.898 13.737 -1.353 1.00 81.69 93 PRO A CA 1
ATOM 685 C C . PRO A 1 93 ? 7.826 13.493 -0.283 1.00 81.69 93 PRO A C 1
ATOM 687 O O . PRO A 1 93 ? 7.781 12.426 0.320 1.00 81.69 93 PRO A O 1
ATOM 690 N N . HIS A 1 94 ? 6.907 14.441 -0.087 1.00 82.19 94 HIS A N 1
ATOM 691 C CA . HIS A 1 94 ? 5.787 14.306 0.850 1.00 82.19 94 HIS A CA 1
ATOM 692 C C . HIS A 1 94 ? 4.817 13.163 0.489 1.00 82.19 94 HIS A C 1
ATOM 694 O O . HIS A 1 94 ? 4.134 12.659 1.373 1.00 82.19 94 HIS A O 1
ATOM 700 N N . LEU A 1 95 ? 4.781 12.730 -0.778 1.00 82.44 95 LEU A N 1
ATOM 701 C CA . LEU A 1 95 ? 3.955 11.612 -1.247 1.00 82.44 95 LEU A CA 1
ATOM 702 C C . LEU A 1 95 ? 4.711 10.281 -1.254 1.00 82.44 95 LEU A C 1
ATOM 704 O O . LEU A 1 95 ? 4.096 9.225 -1.139 1.00 82.44 95 LEU A O 1
ATOM 708 N N . SER A 1 96 ? 6.037 10.316 -1.410 1.00 84.00 96 SER A N 1
ATOM 709 C CA . SER A 1 96 ? 6.846 9.109 -1.606 1.00 84.00 96 SER A CA 1
ATOM 710 C C . SER A 1 96 ? 7.631 8.642 -0.389 1.00 84.00 96 SER A C 1
ATOM 712 O O . SER A 1 96 ? 8.083 7.494 -0.372 1.00 84.00 96 SER A O 1
ATOM 714 N N . ASN A 1 97 ? 7.860 9.517 0.588 1.00 8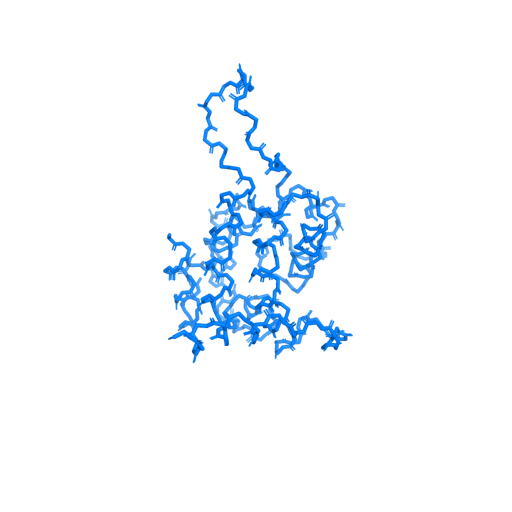7.75 97 ASN A N 1
ATOM 715 C CA . ASN A 1 97 ? 8.582 9.171 1.808 1.00 87.75 97 ASN A CA 1
ATOM 716 C C . ASN A 1 97 ? 7.784 8.171 2.649 1.00 87.75 97 ASN A C 1
ATOM 718 O O . ASN A 1 97 ? 6.571 8.029 2.485 1.00 87.75 97 ASN A O 1
ATOM 722 N N . LEU A 1 98 ? 8.469 7.479 3.553 1.00 86.94 98 LEU A N 1
ATOM 723 C CA . LEU A 1 98 ? 7.806 6.655 4.559 1.00 86.94 98 LEU A CA 1
ATOM 724 C C . LEU A 1 98 ? 6.934 7.518 5.485 1.00 86.94 98 LEU A C 1
ATOM 726 O O . LEU A 1 98 ? 7.277 8.662 5.797 1.00 86.94 98 LEU A O 1
ATOM 730 N N . GLY A 1 99 ? 5.797 6.971 5.900 1.00 86.62 99 GLY A N 1
ATOM 731 C CA . GLY A 1 99 ? 4.998 7.484 7.006 1.00 86.62 99 GLY A CA 1
ATOM 732 C C . GLY A 1 99 ? 5.569 7.067 8.361 1.00 86.62 99 GLY A C 1
ATOM 733 O O . GLY A 1 99 ? 6.465 6.222 8.457 1.00 86.62 99 GLY A O 1
ATOM 734 N N . ASP A 1 100 ? 5.039 7.675 9.419 1.00 88.44 100 ASP A N 1
ATOM 735 C CA . ASP A 1 100 ? 5.564 7.553 10.780 1.00 88.44 100 ASP A CA 1
ATOM 736 C C . ASP A 1 100 ? 5.594 6.102 11.277 1.00 88.44 100 ASP A C 1
ATOM 738 O O . ASP A 1 100 ? 6.573 5.687 11.894 1.00 88.44 100 ASP A O 1
ATOM 742 N N . LEU A 1 101 ? 4.567 5.305 10.965 1.00 88.00 101 LEU A N 1
ATOM 743 C CA . LEU A 1 101 ? 4.489 3.901 11.379 1.00 88.00 101 LEU A CA 1
ATOM 744 C C . LEU A 1 101 ? 5.546 3.045 10.672 1.00 88.00 101 LEU A C 1
ATOM 746 O O . LEU A 1 101 ? 6.195 2.213 11.304 1.00 88.00 101 LEU A O 1
ATOM 750 N N . ALA A 1 102 ? 5.771 3.279 9.378 1.00 86.75 102 ALA A N 1
ATOM 751 C CA . ALA A 1 102 ? 6.782 2.546 8.621 1.00 86.75 102 ALA A CA 1
ATOM 752 C C . ALA A 1 102 ? 8.207 2.914 9.066 1.00 86.75 102 ALA A C 1
ATOM 754 O O . ALA A 1 102 ? 9.083 2.044 9.109 1.00 86.75 102 ALA A O 1
ATOM 755 N N . LEU A 1 103 ? 8.431 4.182 9.436 1.00 87.00 103 LEU A N 1
ATOM 756 C CA . LEU A 1 103 ? 9.680 4.642 10.046 1.00 87.00 103 LEU A CA 1
ATOM 757 C C . LEU A 1 103 ? 9.915 3.983 11.410 1.00 87.00 103 LEU A C 1
ATOM 759 O O . LEU A 1 103 ? 11.010 3.485 11.661 1.00 87.00 103 LEU A O 1
ATOM 763 N N . GLN A 1 104 ? 8.893 3.933 12.268 1.00 86.25 104 GLN A N 1
ATOM 764 C CA . GLN A 1 104 ? 8.972 3.295 13.588 1.00 86.25 104 GLN A CA 1
ATOM 765 C C . GLN A 1 104 ? 9.227 1.787 13.500 1.00 86.25 104 GLN A C 1
ATOM 767 O O . GLN A 1 104 ? 9.981 1.248 14.307 1.00 86.25 104 GLN A O 1
ATOM 772 N N . ALA A 1 105 ? 8.654 1.117 12.498 1.00 84.94 105 ALA A N 1
ATOM 773 C CA . ALA A 1 105 ? 8.877 -0.303 12.234 1.00 84.94 105 ALA A CA 1
ATOM 774 C C . ALA A 1 105 ? 10.265 -0.613 11.637 1.00 84.94 105 ALA A C 1
ATOM 776 O O . ALA A 1 105 ? 10.600 -1.778 11.439 1.00 84.94 105 ALA A O 1
ATOM 777 N N . GLY A 1 106 ? 11.082 0.404 11.333 1.00 81.94 106 GLY A N 1
ATOM 778 C CA . GLY A 1 106 ? 12.412 0.205 10.759 1.00 81.94 106 GLY A CA 1
ATOM 779 C C . GLY A 1 106 ? 12.383 -0.322 9.323 1.00 81.94 106 GLY A C 1
ATOM 780 O O . GLY A 1 106 ? 13.312 -1.003 8.904 1.00 81.94 106 GLY A O 1
ATOM 781 N N . THR A 1 107 ? 11.343 0.009 8.547 1.00 78.12 107 THR A N 1
ATOM 782 C CA . THR A 1 107 ? 11.116 -0.478 7.164 1.00 78.12 107 THR A CA 1
ATOM 783 C C . THR A 1 107 ? 12.209 -0.041 6.164 1.00 78.12 107 THR A C 1
ATOM 785 O O . THR A 1 107 ? 12.194 -0.407 4.989 1.00 78.12 107 THR A O 1
ATOM 788 N N . THR A 1 108 ? 13.188 0.755 6.596 1.00 68.06 108 THR A N 1
ATOM 789 C CA . THR A 1 108 ? 14.280 1.257 5.760 1.00 68.06 108 THR A CA 1
ATOM 790 C C . THR A 1 108 ? 15.381 0.221 5.546 1.00 68.06 108 THR A C 1
ATOM 792 O O . THR A 1 108 ? 15.899 -0.345 6.503 1.00 68.06 108 THR A O 1
ATOM 795 N N . THR A 1 109 ? 15.847 0.084 4.303 1.00 54.88 109 THR A N 1
ATOM 796 C CA . THR A 1 109 ? 17.213 -0.391 4.018 1.00 54.88 109 THR A CA 1
ATOM 797 C C . THR A 1 109 ? 18.138 0.792 3.742 1.00 54.88 109 THR A C 1
ATOM 799 O O . THR A 1 109 ? 17.693 1.789 3.169 1.00 54.88 109 THR A O 1
ATOM 802 N N . ASP A 1 110 ? 19.422 0.631 4.067 1.00 52.16 110 ASP A N 1
ATOM 803 C CA . ASP A 1 110 ? 20.530 1.608 4.099 1.00 52.16 110 ASP A CA 1
ATOM 804 C C . ASP A 1 110 ? 20.782 2.482 2.842 1.00 52.16 110 ASP A C 1
ATOM 806 O O . ASP A 1 110 ? 21.764 3.220 2.795 1.00 52.16 110 ASP A O 1
ATOM 810 N N . SER A 1 111 ? 19.943 2.432 1.801 1.00 53.56 111 SER A N 1
ATOM 811 C CA . SER A 1 111 ? 20.202 3.106 0.516 1.00 53.56 111 SER A CA 1
ATOM 812 C C . SER A 1 111 ? 19.079 3.984 -0.055 1.00 53.56 111 SER A C 1
ATOM 814 O O . SER A 1 111 ? 19.382 4.809 -0.917 1.00 53.56 111 SER A O 1
ATOM 816 N N . SER A 1 112 ? 17.823 3.910 0.412 1.00 55.47 112 SER A N 1
ATOM 817 C CA . SER A 1 112 ? 16.817 4.962 0.145 1.00 55.47 112 SER A CA 1
ATOM 818 C C . SER A 1 112 ? 15.497 4.716 0.897 1.00 55.47 112 SER A C 1
ATOM 820 O O . SER A 1 112 ? 14.891 3.666 0.694 1.00 55.47 112 SER A O 1
ATOM 822 N N . PRO A 1 113 ? 14.998 5.660 1.715 1.00 62.00 113 PRO A N 1
ATOM 823 C CA . PRO A 1 113 ? 13.726 5.531 2.431 1.00 62.00 113 PRO A CA 1
ATOM 824 C C . PRO A 1 113 ? 12.514 5.996 1.594 1.00 62.00 113 PRO A C 1
ATOM 826 O O . PRO A 1 113 ? 11.531 6.478 2.153 1.00 62.00 113 PRO A O 1
ATOM 829 N N . THR A 1 114 ? 12.578 5.955 0.259 1.00 72.75 114 THR A N 1
ATOM 830 C CA . THR A 1 114 ? 11.537 6.532 -0.611 1.00 72.75 114 THR A CA 1
ATOM 831 C C . THR A 1 114 ? 11.095 5.564 -1.701 1.00 72.75 114 THR A C 1
ATOM 833 O O . THR A 1 114 ? 11.885 4.774 -2.218 1.00 72.75 114 THR A O 1
ATOM 836 N N . GLY A 1 115 ? 9.817 5.646 -2.080 1.00 85.38 115 GLY A N 1
ATOM 837 C CA . GLY A 1 115 ? 9.273 4.860 -3.187 1.00 85.38 115 GLY A CA 1
ATOM 838 C C . GLY A 1 115 ? 8.813 3.451 -2.806 1.00 85.38 115 GLY A C 1
ATOM 839 O O . GLY A 1 115 ? 8.547 3.155 -1.640 1.00 85.38 115 GLY A O 1
ATOM 840 N N . TYR A 1 116 ? 8.695 2.605 -3.827 1.00 87.00 116 TYR A N 1
ATOM 841 C CA . TYR A 1 116 ? 8.343 1.193 -3.712 1.00 87.00 116 TYR A CA 1
ATOM 842 C C . TYR A 1 116 ? 9.575 0.339 -3.394 1.00 87.00 116 TYR A C 1
ATOM 844 O O . TYR A 1 116 ? 10.653 0.559 -3.952 1.00 87.00 116 TYR A O 1
ATOM 852 N N . SER A 1 117 ? 9.407 -0.647 -2.514 1.00 86.94 117 SER A N 1
ATOM 853 C CA . SER A 1 117 ? 10.435 -1.638 -2.197 1.00 86.94 117 SER A CA 1
ATOM 854 C C . SER A 1 117 ? 9.806 -2.927 -1.661 1.00 86.94 117 SER A C 1
ATOM 856 O O . SER A 1 117 ? 8.686 -2.884 -1.136 1.00 86.94 117 SER A O 1
ATOM 858 N N . PRO A 1 118 ? 10.524 -4.065 -1.711 1.00 88.12 118 PRO A N 1
ATOM 859 C CA . PRO A 1 118 ? 10.034 -5.309 -1.126 1.00 88.12 118 PRO A CA 1
ATOM 860 C C . PRO A 1 118 ? 9.766 -5.198 0.378 1.00 88.12 118 PRO A C 1
ATOM 862 O O . PRO A 1 118 ? 8.786 -5.734 0.882 1.00 88.12 118 PRO A O 1
ATOM 865 N N . GLN A 1 119 ? 10.604 -4.454 1.103 1.00 87.56 119 GLN A N 1
ATOM 866 C CA . GLN A 1 119 ? 10.452 -4.245 2.544 1.00 87.56 119 GLN A CA 1
ATOM 867 C C . GLN A 1 119 ? 9.188 -3.443 2.856 1.00 87.56 119 GLN A C 1
ATOM 869 O O . GLN A 1 119 ? 8.436 -3.800 3.760 1.00 87.56 119 GLN A O 1
ATOM 874 N N . ARG A 1 120 ? 8.925 -2.389 2.074 1.00 89.75 120 ARG A N 1
ATOM 875 C CA . ARG A 1 120 ? 7.731 -1.554 2.233 1.00 89.75 120 ARG A CA 1
ATOM 876 C C . ARG A 1 120 ? 6.456 -2.320 1.888 1.00 89.75 120 ARG A C 1
ATOM 878 O O . ARG A 1 120 ? 5.462 -2.186 2.591 1.00 89.75 120 ARG A O 1
ATOM 885 N N . TRP A 1 121 ? 6.517 -3.193 0.882 1.00 91.75 121 TRP A N 1
ATOM 886 C CA . TRP A 1 121 ? 5.442 -4.141 0.588 1.00 91.75 121 TRP A CA 1
ATOM 887 C C . TRP A 1 121 ? 5.155 -5.078 1.763 1.00 91.75 121 TRP A C 1
ATOM 889 O O . TRP A 1 121 ? 4.004 -5.208 2.174 1.00 91.75 121 TRP A O 1
ATOM 899 N N . GLY A 1 122 ? 6.199 -5.688 2.335 1.00 90.94 122 GLY A N 1
ATOM 900 C CA . GLY A 1 122 ? 6.072 -6.544 3.514 1.00 90.94 122 GLY A CA 1
ATOM 901 C C . GLY A 1 122 ? 5.431 -5.812 4.694 1.00 90.94 122 GLY A C 1
ATOM 902 O O . GLY A 1 122 ? 4.510 -6.340 5.314 1.00 90.94 122 GLY A O 1
ATOM 903 N N . PHE A 1 123 ? 5.841 -4.564 4.941 1.00 92.00 123 PHE A N 1
ATOM 904 C CA . PHE A 1 123 ? 5.220 -3.707 5.950 1.00 92.00 123 PHE A CA 1
ATOM 905 C C . PHE A 1 123 ? 3.719 -3.493 5.685 1.00 92.00 123 PHE A C 1
ATOM 907 O O . PHE A 1 123 ? 2.914 -3.665 6.597 1.00 92.00 123 PHE A O 1
ATOM 914 N N . TRP A 1 124 ? 3.312 -3.170 4.452 1.00 94.56 124 TRP A N 1
ATOM 915 C CA . TRP A 1 124 ? 1.893 -2.977 4.116 1.00 94.56 124 TRP A CA 1
ATOM 916 C C . TRP A 1 124 ? 1.059 -4.240 4.327 1.00 94.56 124 TRP A C 1
ATOM 918 O O . TRP A 1 124 ? -0.022 -4.172 4.908 1.00 94.56 124 TRP A O 1
ATOM 928 N N . VAL A 1 125 ? 1.571 -5.395 3.898 1.00 94.31 125 VAL A N 1
ATOM 929 C CA . VAL A 1 125 ? 0.902 -6.693 4.077 1.00 94.31 125 VAL A CA 1
ATOM 930 C C . VAL A 1 125 ? 0.766 -7.038 5.560 1.00 94.31 125 VAL A C 1
ATOM 932 O O . VAL A 1 125 ? -0.301 -7.478 5.996 1.00 94.31 125 VAL A O 1
ATOM 935 N N . GLN A 1 126 ? 1.815 -6.804 6.355 1.00 92.81 126 GLN A N 1
ATOM 936 C CA . GLN A 1 126 ? 1.756 -6.980 7.804 1.00 92.81 126 GLN A CA 1
ATOM 937 C C . GLN A 1 126 ? 0.705 -6.051 8.419 1.00 92.81 126 GLN A C 1
ATOM 939 O O . GLN A 1 126 ? -0.143 -6.506 9.183 1.00 92.81 126 GLN A O 1
ATOM 944 N N . ARG A 1 127 ? 0.712 -4.769 8.045 1.00 93.50 127 ARG A N 1
ATOM 945 C CA . ARG A 1 127 ? -0.212 -3.784 8.602 1.00 93.50 127 ARG A CA 1
ATOM 946 C C . ARG A 1 127 ? -1.668 -4.106 8.283 1.00 93.50 127 ARG A C 1
ATOM 948 O O . ARG A 1 127 ? -2.517 -4.017 9.162 1.00 93.50 127 ARG A O 1
ATOM 955 N N . LEU A 1 128 ? -1.958 -4.518 7.051 1.00 93.81 128 LEU A N 1
ATOM 956 C CA . LEU A 1 128 ? -3.288 -4.997 6.675 1.00 93.81 128 LEU A CA 1
ATOM 957 C C . LEU A 1 128 ? -3.677 -6.238 7.480 1.00 93.81 128 LEU A C 1
ATOM 959 O O . LEU A 1 128 ? -4.799 -6.307 7.959 1.00 93.81 128 LEU A O 1
ATOM 963 N N . THR A 1 129 ? -2.750 -7.171 7.709 1.00 93.69 129 THR A N 1
ATOM 964 C CA . THR A 1 129 ? -3.005 -8.348 8.557 1.00 93.69 129 THR A CA 1
ATOM 965 C C . THR A 1 129 ? -3.395 -7.935 9.982 1.00 93.69 129 THR A C 1
ATOM 967 O O . THR A 1 129 ? -4.365 -8.459 10.518 1.00 93.69 129 THR A O 1
ATOM 970 N N . GLU A 1 130 ? -2.723 -6.951 10.580 1.00 92.25 130 GLU A N 1
ATOM 971 C CA . GLU A 1 130 ? -3.107 -6.409 11.894 1.00 92.25 130 GLU A CA 1
ATOM 972 C C . GLU A 1 130 ? -4.508 -5.771 11.873 1.00 92.25 130 GLU A C 1
ATOM 974 O O . GLU A 1 130 ? -5.291 -5.961 12.802 1.00 92.25 130 GLU A O 1
ATOM 979 N N . LEU A 1 131 ? -4.851 -5.050 10.799 1.00 92.75 131 LEU A N 1
ATOM 980 C CA . LEU A 1 131 ? -6.170 -4.428 10.637 1.00 92.75 131 LEU A CA 1
ATOM 981 C C . LEU A 1 131 ? -7.300 -5.451 10.469 1.00 92.75 131 LEU A C 1
ATOM 983 O O . LEU A 1 131 ? -8.424 -5.166 10.862 1.00 92.75 131 LEU A O 1
ATOM 987 N N . THR A 1 132 ? -7.016 -6.658 9.971 1.00 92.56 132 THR A N 1
ATOM 988 C CA . THR A 1 132 ? -8.019 -7.742 9.906 1.00 92.56 132 TH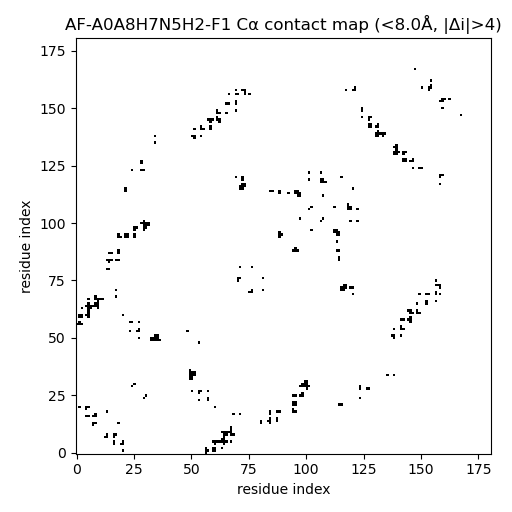R A CA 1
ATOM 989 C C . THR A 1 132 ? -8.441 -8.271 11.282 1.00 92.56 132 THR A C 1
ATOM 991 O O . THR A 1 132 ? -9.372 -9.070 11.354 1.00 92.56 132 THR A O 1
ATOM 994 N N . GLN A 1 133 ? -7.758 -7.848 12.353 1.00 91.69 133 GLN A N 1
ATOM 995 C CA . GLN A 1 133 ? -7.968 -8.287 13.737 1.00 91.69 133 GLN A CA 1
ATOM 996 C C . GLN A 1 133 ? -8.179 -7.097 14.692 1.00 91.69 133 GLN A C 1
ATOM 998 O O . GLN A 1 133 ? -7.924 -7.205 15.894 1.00 91.69 133 GLN A O 1
ATOM 1003 N N . CYS A 1 134 ? -8.573 -5.925 14.177 1.00 89.00 134 CYS A N 1
ATOM 1004 C CA . CYS A 1 134 ? -8.640 -4.697 14.972 1.00 89.00 134 CYS A CA 1
ATOM 1005 C C . CYS A 1 134 ? -9.925 -4.544 15.808 1.00 89.00 134 CYS A C 1
ATOM 1007 O O . CYS A 1 134 ? -10.038 -3.581 16.565 1.00 89.00 134 CYS A O 1
ATOM 1009 N N . GLY A 1 135 ? -10.894 -5.453 15.675 1.00 88.62 135 GLY A N 1
ATOM 1010 C CA . GLY A 1 135 ? -12.163 -5.454 16.403 1.00 88.62 135 GLY A CA 1
ATOM 1011 C C . GLY A 1 135 ? -13.235 -4.511 15.846 1.00 88.62 135 GLY A C 1
ATOM 1012 O O . GLY A 1 135 ? -14.268 -4.334 16.490 1.00 88.62 135 GLY A O 1
ATOM 1013 N N . VAL A 1 136 ? -13.009 -3.896 14.680 1.00 89.75 136 VAL A N 1
ATOM 1014 C CA . VAL A 1 136 ? -13.977 -3.017 13.999 1.00 89.75 136 VAL A CA 1
ATOM 1015 C C . VAL A 1 136 ? -14.386 -3.677 12.688 1.00 89.75 136 VAL A C 1
ATOM 1017 O O . VAL A 1 136 ? -13.602 -3.707 11.746 1.00 89.75 136 VAL A O 1
ATOM 1020 N N . GLU A 1 137 ? -15.611 -4.198 12.627 1.00 90.56 137 GLU A N 1
ATOM 1021 C CA . GLU A 1 137 ? -16.078 -5.083 11.547 1.00 90.56 137 GLU A CA 1
ATOM 1022 C C . GLU A 1 137 ? -15.897 -4.495 10.139 1.00 90.56 137 GLU A C 1
ATOM 1024 O O . GLU A 1 137 ? -15.433 -5.193 9.237 1.00 90.56 137 GLU A O 1
ATOM 1029 N N . SER A 1 138 ? -16.202 -3.208 9.940 1.00 89.56 138 SER A N 1
ATOM 1030 C CA . SER A 1 138 ? -16.046 -2.566 8.631 1.00 89.56 138 SER A CA 1
ATOM 1031 C C . SER A 1 138 ? -14.581 -2.478 8.195 1.00 89.56 138 SER A C 1
ATOM 1033 O O . SER A 1 138 ? -14.256 -2.848 7.069 1.00 89.56 138 SER A O 1
ATOM 1035 N N . ILE A 1 139 ? -13.680 -2.091 9.102 1.00 91.12 139 ILE A N 1
ATOM 1036 C CA . ILE A 1 139 ? -12.230 -2.034 8.860 1.00 91.12 139 ILE A CA 1
ATOM 1037 C C . ILE A 1 139 ? -11.665 -3.430 8.613 1.00 91.12 139 ILE A C 1
ATOM 1039 O O . ILE A 1 139 ? -10.891 -3.617 7.677 1.00 91.12 139 ILE A O 1
ATOM 1043 N N . GLU A 1 140 ? -12.055 -4.415 9.424 1.00 92.75 140 GLU A N 1
ATOM 1044 C CA . GLU A 1 140 ? -11.599 -5.796 9.264 1.00 92.75 140 GLU A CA 1
ATOM 1045 C C . GLU A 1 140 ? -12.000 -6.355 7.899 1.00 92.75 140 GLU A C 1
ATOM 1047 O O . GLU A 1 140 ? -11.194 -7.005 7.230 1.00 92.75 140 GLU A O 1
ATOM 1052 N N . ARG A 1 141 ? -13.235 -6.080 7.468 1.00 92.50 141 ARG A N 1
ATOM 1053 C CA . ARG A 1 141 ? -13.752 -6.481 6.161 1.00 92.50 141 ARG A CA 1
ATOM 1054 C C . ARG A 1 141 ? -12.967 -5.830 5.020 1.00 92.50 141 ARG A C 1
ATOM 1056 O O . ARG A 1 141 ? -12.479 -6.549 4.150 1.00 92.50 141 ARG A O 1
ATOM 1063 N N . GLU A 1 142 ? -12.789 -4.508 5.032 1.00 92.75 142 GLU A N 1
ATOM 1064 C CA . GLU A 1 142 ? -12.024 -3.816 3.980 1.00 92.75 142 GLU A CA 1
ATOM 1065 C C . GLU A 1 142 ? -10.553 -4.252 3.952 1.00 92.75 142 GLU A C 1
ATOM 1067 O O . GLU A 1 142 ? -9.980 -4.503 2.889 1.00 92.75 142 GLU A O 1
ATOM 1072 N N . ALA A 1 143 ? -9.942 -4.442 5.124 1.00 93.12 143 ALA A N 1
ATOM 1073 C CA . ALA A 1 143 ? -8.578 -4.939 5.224 1.00 93.12 143 ALA A CA 1
ATOM 1074 C C . ALA A 1 143 ? -8.435 -6.331 4.589 1.00 93.12 143 ALA A C 1
ATOM 1076 O O . ALA A 1 143 ? -7.471 -6.556 3.858 1.00 93.12 143 ALA A O 1
ATOM 1077 N N . LYS A 1 144 ? -9.402 -7.243 4.789 1.00 92.56 144 LYS A N 1
ATOM 1078 C CA . LYS A 1 144 ? -9.427 -8.558 4.116 1.00 92.56 144 LYS A CA 1
ATOM 1079 C C . LYS A 1 144 ? -9.530 -8.408 2.596 1.00 92.56 144 LYS A C 1
ATOM 1081 O O . LYS A 1 144 ? -8.772 -9.062 1.874 1.00 92.56 144 LYS A O 1
ATOM 1086 N N . PHE A 1 145 ? -10.406 -7.521 2.117 1.00 92.69 145 PHE A N 1
ATOM 1087 C CA . PHE A 1 145 ? -10.610 -7.292 0.685 1.00 92.69 145 PHE A CA 1
ATOM 1088 C C . PHE A 1 145 ? -9.383 -6.724 -0.034 1.00 92.69 145 PHE A C 1
ATOM 1090 O O . PHE A 1 145 ? -9.143 -7.101 -1.182 1.00 92.69 145 PHE A O 1
ATOM 1097 N N . CYS A 1 146 ? -8.577 -5.874 0.609 1.00 93.50 146 CYS A N 1
ATOM 1098 C CA . CYS A 1 146 ? -7.294 -5.460 0.031 1.00 93.50 146 CYS A CA 1
ATOM 1099 C C . CYS A 1 146 ? -6.173 -6.500 0.259 1.00 93.50 146 CYS A C 1
ATOM 1101 O O . CYS A 1 146 ? -5.331 -6.702 -0.620 1.00 93.50 146 CYS A O 1
ATOM 1103 N N . LEU A 1 147 ? -6.145 -7.198 1.401 1.00 93.25 147 LEU A N 1
ATOM 1104 C CA . LEU A 1 147 ? -5.058 -8.120 1.750 1.00 93.25 147 LEU A CA 1
ATOM 1105 C C . LEU A 1 147 ? -4.962 -9.321 0.802 1.00 93.25 147 LEU A C 1
ATOM 1107 O O . LEU A 1 147 ? -3.854 -9.686 0.406 1.00 93.25 147 LEU A O 1
ATOM 1111 N N . ALA A 1 148 ? -6.093 -9.922 0.424 1.00 91.81 148 ALA A N 1
ATOM 1112 C CA . ALA A 1 148 ? -6.119 -11.087 -0.463 1.00 91.81 148 ALA A CA 1
ATOM 1113 C C . ALA A 1 148 ? -5.426 -10.836 -1.825 1.00 91.81 148 ALA A C 1
ATOM 1115 O O . ALA A 1 148 ? -4.471 -11.556 -2.138 1.00 91.81 148 ALA A O 1
ATOM 1116 N N . PRO A 1 149 ? -5.802 -9.807 -2.618 1.00 91.06 149 PRO A N 1
ATOM 1117 C CA . PRO A 1 149 ? -5.130 -9.522 -3.886 1.00 91.06 149 PRO A CA 1
ATOM 1118 C C . PRO A 1 149 ? -3.668 -9.093 -3.701 1.00 91.06 149 PRO A C 1
ATOM 1120 O O . PRO A 1 149 ? -2.831 -9.425 -4.540 1.00 91.06 149 PRO A O 1
ATOM 1123 N N . MET A 1 150 ? -3.322 -8.411 -2.602 1.00 93.38 150 MET A N 1
ATOM 1124 C CA . MET A 1 150 ? -1.927 -8.064 -2.312 1.00 93.38 150 MET A CA 1
ATOM 1125 C C . MET A 1 150 ? -1.066 -9.293 -2.008 1.00 93.38 150 MET A C 1
ATOM 1127 O O . MET A 1 150 ? 0.036 -9.401 -2.537 1.00 93.38 150 MET A O 1
ATOM 1131 N N . ARG A 1 151 ? -1.533 -10.243 -1.191 1.00 92.00 151 ARG A N 1
ATOM 1132 C CA . ARG A 1 151 ? -0.775 -11.478 -0.925 1.00 92.00 151 ARG A CA 1
ATOM 1133 C C . ARG A 1 151 ? -0.561 -12.268 -2.209 1.00 92.00 151 ARG A C 1
ATOM 1135 O O . ARG A 1 151 ? 0.579 -12.553 -2.555 1.00 92.00 151 ARG A O 1
ATOM 1142 N N . TRP A 1 152 ? -1.635 -12.485 -2.967 1.00 90.56 152 TRP A N 1
ATOM 1143 C CA . TRP A 1 152 ? -1.571 -13.189 -4.244 1.00 90.56 152 TRP A CA 1
ATOM 1144 C C . TRP A 1 152 ? -0.590 -12.537 -5.233 1.00 90.56 152 TRP A C 1
ATOM 1146 O O . TRP A 1 152 ? 0.281 -13.208 -5.783 1.00 90.56 152 TRP A O 1
ATOM 1156 N N . ALA A 1 153 ? -0.658 -11.214 -5.418 1.00 90.19 153 ALA A N 1
ATOM 1157 C CA . ALA A 1 153 ? 0.272 -10.512 -6.303 1.00 90.19 153 ALA A CA 1
ATOM 1158 C C . ALA A 1 153 ? 1.719 -10.536 -5.769 1.00 90.19 153 ALA A C 1
ATOM 1160 O O . ALA A 1 153 ? 2.672 -10.569 -6.552 1.00 90.19 153 ALA A O 1
ATOM 1161 N N . GLY A 1 154 ? 1.897 -10.517 -4.446 1.00 89.38 154 GLY A N 1
ATOM 1162 C CA . GLY A 1 154 ? 3.198 -10.618 -3.791 1.00 89.38 154 GLY A CA 1
ATOM 1163 C C . GLY A 1 154 ? 3.858 -11.983 -3.991 1.00 89.38 154 GLY A C 1
ATOM 1164 O O . GLY A 1 154 ? 5.055 -12.036 -4.274 1.00 89.38 154 GLY A O 1
ATOM 1165 N N . ASP A 1 155 ? 3.086 -13.063 -3.910 1.00 88.56 155 ASP A N 1
ATOM 1166 C CA . ASP A 1 155 ? 3.568 -14.430 -4.128 1.00 88.56 155 ASP A CA 1
ATOM 1167 C C . ASP A 1 155 ? 4.012 -14.627 -5.584 1.00 88.56 155 ASP A C 1
ATOM 1169 O O . ASP A 1 155 ? 5.147 -15.029 -5.843 1.00 88.56 155 ASP A O 1
ATOM 1173 N N . GLU A 1 156 ? 3.171 -14.228 -6.542 1.00 86.94 156 GLU A N 1
ATOM 1174 C CA . GLU A 1 156 ? 3.459 -14.328 -7.983 1.00 86.94 156 GLU A CA 1
ATOM 1175 C C . GLU A 1 156 ? 4.677 -13.493 -8.412 1.00 86.94 156 GLU A C 1
ATOM 1177 O O . GLU A 1 156 ? 5.408 -13.844 -9.340 1.00 86.94 156 GLU A O 1
ATOM 1182 N N . THR A 1 157 ? 4.944 -12.383 -7.719 1.00 85.38 157 THR A N 1
ATOM 11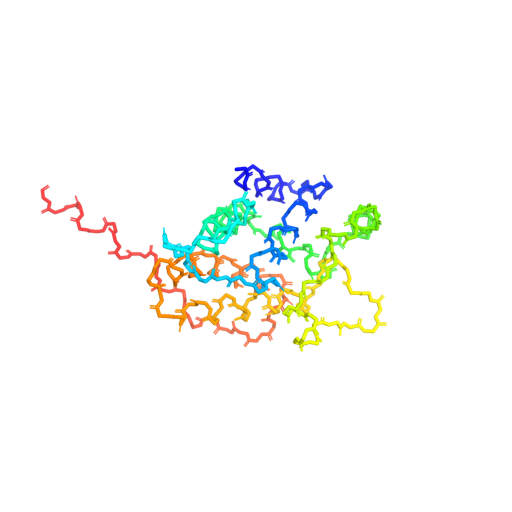83 C CA . THR A 1 157 ? 6.103 -11.518 -8.001 1.00 85.38 157 THR A CA 1
ATOM 1184 C C . THR A 1 157 ? 7.324 -11.808 -7.128 1.00 85.38 157 THR A C 1
ATOM 1186 O O . THR A 1 157 ? 8.339 -11.112 -7.256 1.00 85.38 157 THR A O 1
ATOM 1189 N N . ASN A 1 158 ? 7.262 -12.854 -6.296 1.00 84.69 158 ASN A N 1
ATOM 1190 C CA . ASN A 1 158 ? 8.316 -13.283 -5.375 1.00 84.69 158 ASN A CA 1
ATOM 1191 C C . ASN A 1 158 ? 8.729 -12.202 -4.351 1.00 84.69 158 ASN A C 1
ATOM 1193 O O . ASN A 1 158 ? 9.891 -12.098 -3.955 1.00 84.69 158 ASN A O 1
ATOM 1197 N N . LEU A 1 159 ? 7.770 -11.368 -3.941 1.00 83.44 159 LEU A N 1
ATOM 1198 C CA . LEU A 1 159 ? 7.912 -10.371 -2.877 1.00 83.44 159 LEU A CA 1
ATOM 1199 C C . LEU A 1 159 ? 7.711 -10.949 -1.477 1.00 83.44 159 LEU A C 1
ATOM 1201 O O . LEU A 1 159 ? 8.216 -10.384 -0.509 1.00 83.44 159 LEU A O 1
ATOM 1205 N N . LEU A 1 160 ? 6.989 -12.064 -1.376 1.00 76.06 160 LEU A N 1
ATOM 1206 C CA . LEU A 1 160 ? 6.705 -12.772 -0.130 1.00 76.06 160 LEU A CA 1
ATOM 1207 C C . LEU A 1 160 ? 7.225 -14.222 -0.195 1.00 76.06 160 LEU A C 1
ATOM 1209 O O . LEU A 1 160 ? 6.444 -15.166 -0.077 1.00 76.06 160 LEU A O 1
ATOM 1213 N N . PRO A 1 161 ? 8.538 -14.449 -0.403 1.00 57.16 161 PRO A N 1
ATOM 1214 C CA . PRO A 1 161 ? 9.064 -15.804 -0.511 1.00 57.16 161 PRO A CA 1
ATOM 1215 C C . PRO A 1 161 ? 8.825 -16.576 0.796 1.00 57.16 161 PRO A C 1
ATOM 1217 O O . PRO A 1 161 ? 9.480 -16.317 1.805 1.00 57.16 161 PRO A O 1
ATOM 1220 N N . GLY A 1 162 ? 7.898 -17.539 0.767 1.00 51.56 162 GLY A N 1
ATOM 1221 C CA . GLY A 1 162 ? 7.659 -18.484 1.863 1.00 51.56 162 GLY A CA 1
ATOM 1222 C C . GLY A 1 162 ? 6.317 -18.379 2.595 1.00 51.56 162 GLY A C 1
ATOM 1223 O O . GLY A 1 162 ? 6.110 -19.155 3.525 1.00 51.56 162 GLY A O 1
ATOM 1224 N N . LEU A 1 163 ? 5.395 -17.499 2.193 1.00 47.94 163 LEU A N 1
ATOM 1225 C CA . LEU A 1 163 ? 4.013 -17.497 2.700 1.00 47.94 163 LEU A CA 1
ATOM 1226 C C . LEU A 1 163 ? 3.125 -18.374 1.804 1.00 47.94 163 LEU A C 1
ATOM 1228 O O . LEU A 1 163 ? 2.337 -17.891 1.006 1.00 47.94 163 LEU A O 1
ATOM 1232 N N . ILE A 1 164 ? 3.285 -19.695 1.892 1.00 46.03 164 ILE A N 1
ATOM 1233 C CA . ILE A 1 164 ? 2.458 -20.633 1.122 1.00 46.03 164 ILE A CA 1
ATOM 1234 C C . ILE A 1 164 ? 1.014 -20.611 1.656 1.00 46.03 164 ILE A C 1
ATOM 1236 O O . ILE A 1 164 ? 0.750 -21.094 2.751 1.00 46.03 164 ILE A O 1
ATOM 1240 N N . SER A 1 165 ? 0.107 -20.059 0.847 1.00 43.88 165 SER A N 1
ATOM 1241 C CA . SER A 1 165 ? -1.220 -20.582 0.450 1.00 43.88 165 SER A CA 1
ATOM 1242 C C . SER A 1 165 ? -2.214 -21.155 1.482 1.00 43.88 165 SER A C 1
ATOM 1244 O O . SER A 1 165 ? -3.130 -21.869 1.076 1.00 43.88 165 SER A O 1
ATOM 1246 N N . GLU A 1 166 ? -2.139 -20.835 2.770 1.00 44.56 166 GLU A N 1
ATOM 1247 C CA . GLU A 1 166 ? -3.218 -21.145 3.726 1.00 44.56 166 GLU A CA 1
ATOM 1248 C C . GLU A 1 166 ? -4.035 -19.879 4.035 1.00 44.56 166 GLU A C 1
ATOM 1250 O O . GLU A 1 166 ? -3.696 -19.165 4.965 1.00 44.56 166 GLU A O 1
ATOM 1255 N N . GLU A 1 167 ? -5.041 -19.568 3.200 1.00 44.31 167 GLU A N 1
ATOM 1256 C CA . GLU A 1 167 ? -6.246 -18.719 3.460 1.00 44.31 167 GLU A CA 1
ATOM 1257 C C . GLU A 1 167 ? -6.769 -18.003 2.190 1.00 44.31 167 GLU A C 1
ATOM 1259 O O . GLU A 1 167 ? -7.151 -16.835 2.204 1.00 44.31 167 GLU A O 1
ATOM 1264 N N . LEU A 1 168 ? -6.836 -18.700 1.054 1.00 42.53 168 LEU A N 1
ATOM 1265 C CA . LEU A 1 168 ? -7.642 -18.270 -0.099 1.00 42.53 168 LEU A CA 1
ATOM 1266 C C . LEU A 1 168 ? -8.852 -19.205 -0.239 1.00 42.53 168 LEU A C 1
ATOM 1268 O O . LEU A 1 168 ? -8.974 -19.967 -1.187 1.00 42.53 168 LEU A O 1
ATOM 1272 N N . THR A 1 169 ? -9.726 -19.181 0.769 1.00 40.06 169 THR A N 1
ATOM 1273 C CA . THR A 1 169 ? -11.062 -19.813 0.762 1.00 40.06 169 THR A CA 1
ATOM 1274 C C . THR A 1 169 ? -12.083 -18.846 1.360 1.00 40.06 169 THR A C 1
ATOM 1276 O O . THR A 1 169 ? -12.715 -19.133 2.365 1.00 40.06 169 THR A O 1
ATOM 1279 N N . ILE A 1 170 ? -12.216 -17.646 0.789 1.00 46.81 170 ILE A N 1
ATOM 1280 C CA . ILE A 1 170 ? -13.305 -16.724 1.163 1.00 46.81 170 ILE A CA 1
ATOM 1281 C C . ILE A 1 170 ? -13.808 -15.978 -0.080 1.00 46.81 170 ILE A C 1
ATOM 1283 O O . ILE A 1 170 ? -13.818 -14.760 -0.076 1.00 46.81 170 ILE A O 1
ATOM 1287 N N . PHE A 1 171 ? -14.154 -16.669 -1.174 1.00 43.97 171 PHE A N 1
ATOM 1288 C CA . PHE A 1 171 ? -14.861 -16.036 -2.309 1.00 43.97 171 PHE A CA 1
ATOM 1289 C C . PHE A 1 171 ? -15.786 -16.968 -3.111 1.00 43.97 171 PHE A C 1
ATOM 1291 O O . PHE A 1 171 ? -16.184 -16.593 -4.207 1.00 43.97 171 PHE A O 1
ATOM 1298 N N . GLU A 1 172 ? -16.160 -18.150 -2.607 1.00 46.84 172 GLU A N 1
ATOM 1299 C CA . GLU A 1 172 ? -17.064 -19.045 -3.364 1.00 46.84 172 GLU A CA 1
ATOM 1300 C C . GLU A 1 172 ? -18.425 -19.339 -2.709 1.00 46.84 172 GLU A C 1
ATOM 1302 O O . GLU A 1 172 ? -19.267 -19.918 -3.381 1.00 46.84 172 GLU A O 1
ATOM 1307 N N . ASP A 1 173 ? -18.721 -18.888 -1.482 1.00 41.47 173 ASP A N 1
ATOM 1308 C CA . ASP A 1 173 ? -19.929 -19.372 -0.776 1.00 41.47 173 ASP A CA 1
ATOM 1309 C C . ASP A 1 173 ? -21.118 -18.392 -0.655 1.00 41.47 173 ASP A C 1
ATOM 1311 O O . ASP A 1 173 ? -22.143 -18.780 -0.102 1.00 41.47 173 ASP A O 1
ATOM 1315 N N . GLU A 1 174 ? -21.069 -17.162 -1.189 1.00 46.12 174 GLU A N 1
ATOM 1316 C CA . GLU A 1 174 ? -22.220 -16.229 -1.081 1.00 46.12 174 GLU A CA 1
ATOM 1317 C C . GLU A 1 174 ? -23.115 -16.108 -2.332 1.00 46.12 174 GLU A C 1
ATOM 1319 O O . GLU A 1 174 ? -24.165 -15.474 -2.252 1.00 46.12 174 GLU A O 1
ATOM 1324 N N . ASP A 1 175 ? -22.796 -16.767 -3.453 1.00 45.72 175 ASP A N 1
ATOM 1325 C CA . ASP A 1 175 ? -23.644 -16.717 -4.665 1.00 45.72 175 ASP A CA 1
ATOM 1326 C C . ASP A 1 175 ? -24.626 -17.903 -4.813 1.00 45.72 175 ASP A C 1
ATOM 1328 O O . ASP A 1 175 ? -25.505 -17.878 -5.679 1.00 45.72 175 ASP A O 1
ATOM 1332 N N . ASP A 1 176 ? -24.566 -18.920 -3.943 1.00 46.72 176 ASP A N 1
ATOM 1333 C CA . ASP A 1 176 ? -25.390 -20.138 -4.076 1.00 46.72 176 ASP A CA 1
ATOM 1334 C C . ASP A 1 176 ? -26.751 -20.090 -3.339 1.00 46.72 176 ASP A C 1
ATOM 1336 O O . ASP A 1 176 ? -27.591 -20.981 -3.518 1.00 46.72 176 ASP A O 1
ATOM 1340 N N . GLU A 1 177 ? -27.045 -19.033 -2.567 1.00 44.12 177 GLU A N 1
ATOM 1341 C CA . GLU A 1 177 ? -28.331 -18.889 -1.849 1.00 44.12 177 GLU A CA 1
ATOM 1342 C C . GLU A 1 177 ? -29.398 -18.057 -2.597 1.00 44.12 177 GLU A C 1
ATOM 1344 O O . GLU A 1 177 ? -30.508 -17.874 -2.100 1.00 44.12 177 GLU A O 1
ATOM 1349 N N . LEU A 1 178 ? -29.132 -17.611 -3.832 1.00 46.66 178 LEU A N 1
ATOM 1350 C CA . LEU A 1 178 ? -30.140 -16.957 -4.690 1.00 46.66 178 LEU A CA 1
ATOM 1351 C C . LEU A 1 178 ? -30.648 -17.833 -5.847 1.00 46.66 178 LEU A C 1
ATOM 1353 O O . LEU A 1 178 ? -31.550 -17.426 -6.577 1.00 46.66 178 LEU A O 1
ATOM 1357 N N . ALA A 1 179 ? -30.150 -19.067 -5.981 1.00 45.94 179 ALA A N 1
ATOM 1358 C CA . ALA A 1 179 ? -30.593 -20.016 -7.009 1.00 45.94 179 ALA A CA 1
ATOM 1359 C C . ALA A 1 179 ? -31.684 -21.005 -6.535 1.00 45.94 179 ALA A C 1
ATOM 1361 O O . ALA A 1 179 ? -32.042 -21.929 -7.271 1.00 45.94 179 ALA A O 1
ATOM 1362 N N . ARG A 1 180 ? -32.214 -20.851 -5.310 1.00 50.09 180 ARG A N 1
ATOM 1363 C CA . ARG A 1 180 ? -33.192 -21.783 -4.705 1.00 50.09 180 ARG A CA 1
ATOM 1364 C C . ARG A 1 180 ? -34.512 -21.168 -4.224 1.00 50.09 180 ARG A C 1
ATOM 1366 O O . ARG A 1 180 ? -35.227 -21.831 -3.470 1.00 50.09 180 ARG A O 1
ATOM 1373 N N . ILE A 1 181 ? -34.882 -19.976 -4.694 1.00 46.47 181 ILE A N 1
ATOM 1374 C CA . ILE A 1 181 ? -36.236 -19.422 -4.492 1.00 46.47 181 ILE A CA 1
ATOM 1375 C C . ILE A 1 181 ? -36.984 -19.360 -5.820 1.00 46.47 181 ILE A C 1
ATOM 1377 O O . ILE A 1 181 ? -36.429 -18.785 -6.781 1.00 46.47 181 ILE A O 1
#